Protein AF-A0A7Y9LPF6-F1 (afdb_monomer)

Foldseek 3Di:
DDDDDDDDDPPPPPDPDDPVSLVVLLVLLLVLVLVCCLVPNLVRDDLVSSCVSSVHDSVSVCVNAVDSLSSVLVNLLVLLVVLDPDQDPPDLPDDLLVSQLVNLVSNLVSCQDPSNLSSVVRLVVCCVVRVVSVVSCCVSPVCVQLVSQLVSVVSCCVVVQFPDDDSSVLSNQLVCQSCVQCPDPVNSPRPDDPCSSVVSSVVSCVVRVGDPDDDDDDDDDDDDDDDDDDDDDDDDDDDDDDDDDDDDDDDDDDDDDDDDDDDDDD

Nearest PDB structures (foldseek):
  3bhq-assembly1_B  TM=8.442E-01  e=1.212E-08  Mesorhizobium japonicum MAFF 303099
  6g87-assembly2_C  TM=8.445E-01  e=4.984E-07  Bradyrhizobium diazoefficiens
  2g3b-assembly1_A  TM=6.909E-01  e=5.262E-06  Rhodococcus jostii RHA1
  7pt0-assembly1_A  TM=6.072E-01  e=2.348E-05  Streptomyces coelicolor
  5k7z-assembly2_C  TM=6.093E-01  e=7.292E-05  Myxococcus xanthus DK 1622

Radius of gyration: 29.25 Å; Cα contacts (8 Å, |Δi|>4): 155; chains: 1; bounding box: 106×63×80 Å

Structure (mmCIF, N/CA/C/O backbone):
data_AF-A0A7Y9LPF6-F1
#
_entry.id   AF-A0A7Y9LPF6-F1
#
loop_
_atom_site.group_PDB
_atom_site.id
_atom_site.type_symbol
_atom_site.label_atom_id
_atom_site.label_alt_id
_atom_site.label_comp_id
_atom_site.label_asym_id
_atom_site.label_entity_id
_atom_site.label_seq_id
_atom_site.pdbx_PDB_ins_code
_atom_site.Cartn_x
_atom_site.Cartn_y
_atom_site.Cartn_z
_atom_site.occupancy
_atom_site.B_iso_or_equiv
_atom_site.auth_seq_id
_atom_site.auth_comp_id
_atom_site.auth_asym_id
_atom_site.auth_atom_id
_atom_site.pdbx_PDB_model_num
ATOM 1 N N . MET A 1 1 ? -55.045 36.379 41.801 1.00 44.69 1 MET A N 1
ATOM 2 C CA . MET A 1 1 ? -54.426 35.066 41.533 1.00 44.69 1 MET A CA 1
ATOM 3 C C . MET A 1 1 ? -54.424 34.880 40.032 1.00 44.69 1 MET A C 1
ATOM 5 O O . MET A 1 1 ? -55.444 34.496 39.480 1.00 44.69 1 MET A O 1
ATOM 9 N N . THR A 1 2 ? -53.326 35.241 39.379 1.00 46.53 2 THR A N 1
ATOM 10 C CA . THR A 1 2 ? -53.140 34.991 37.948 1.00 46.53 2 THR A CA 1
ATOM 11 C C . THR A 1 2 ? -51.805 34.283 37.842 1.00 46.53 2 THR A C 1
ATOM 13 O O . THR A 1 2 ? -50.755 34.905 37.972 1.00 46.53 2 THR A O 1
ATOM 16 N N . ASP A 1 3 ? -51.884 32.960 37.783 1.00 53.06 3 ASP A N 1
ATOM 17 C CA . ASP A 1 3 ? -50.744 32.062 37.671 1.00 53.06 3 ASP A CA 1
ATOM 18 C C . ASP A 1 3 ? -50.183 32.201 36.251 1.00 53.06 3 ASP A C 1
ATOM 20 O O . ASP A 1 3 ? -50.892 31.973 35.266 1.00 53.06 3 ASP A O 1
ATOM 24 N N . ALA A 1 4 ? -48.955 32.703 36.139 1.00 62.66 4 ALA A N 1
ATOM 25 C CA . ALA A 1 4 ? -48.288 32.864 34.855 1.00 62.66 4 ALA A CA 1
ATOM 26 C C . ALA A 1 4 ? -47.846 31.478 34.353 1.00 62.66 4 ALA A C 1
ATOM 28 O O . 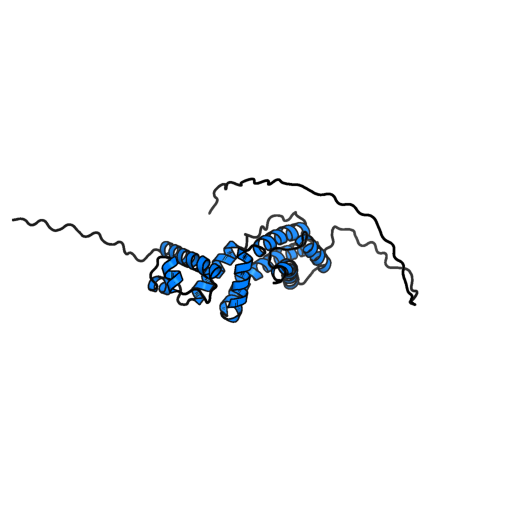ALA A 1 4 ? -47.289 30.705 35.134 1.00 62.66 4 ALA A O 1
ATOM 29 N N . PRO A 1 5 ? -48.066 31.134 33.070 1.00 68.75 5 PRO A N 1
ATOM 30 C CA . PRO A 1 5 ? -47.714 29.813 32.569 1.00 68.75 5 PRO A CA 1
ATOM 31 C C . PRO A 1 5 ? -46.192 29.591 32.648 1.00 68.75 5 PRO A C 1
ATOM 33 O O . PRO A 1 5 ? -45.421 30.520 32.382 1.00 68.75 5 PRO A O 1
ATOM 36 N N . PRO A 1 6 ? -45.740 28.374 33.004 1.00 69.19 6 PRO A N 1
ATOM 37 C CA . PRO A 1 6 ? -44.322 28.087 33.164 1.00 69.19 6 PRO A CA 1
ATOM 38 C C . PRO A 1 6 ? -43.574 28.224 31.827 1.00 69.19 6 PRO A C 1
ATOM 40 O O . PRO A 1 6 ? -44.143 27.941 30.767 1.00 69.19 6 PRO A O 1
ATOM 43 N N . PRO A 1 7 ? -42.292 28.634 31.858 1.00 67.75 7 PRO A N 1
ATOM 44 C CA . PRO A 1 7 ? -41.513 28.861 30.649 1.00 67.75 7 PRO A CA 1
ATOM 45 C C . PRO A 1 7 ? -41.356 27.565 29.834 1.00 67.75 7 PRO A C 1
ATOM 47 O O . PRO A 1 7 ? -41.240 26.475 30.410 1.00 67.75 7 PRO A O 1
ATOM 50 N N . PRO A 1 8 ? -41.334 27.657 28.491 1.00 65.25 8 PRO A N 1
ATOM 51 C CA . PRO A 1 8 ? -41.166 26.493 27.634 1.00 65.25 8 PRO A CA 1
ATOM 52 C C . PRO A 1 8 ? -39.808 25.834 27.897 1.00 65.25 8 PRO A C 1
ATOM 54 O O . PRO A 1 8 ? -38.771 26.497 27.944 1.00 65.25 8 PRO A O 1
ATOM 57 N N . ARG A 1 9 ? -39.814 24.506 28.071 1.00 58.72 9 ARG A N 1
ATOM 58 C CA . ARG A 1 9 ? -38.579 23.724 28.227 1.00 58.72 9 ARG A CA 1
ATOM 59 C C . ARG A 1 9 ? -37.759 23.823 26.937 1.00 58.72 9 ARG A C 1
ATOM 61 O O . ARG A 1 9 ? -38.357 23.743 25.861 1.00 58.72 9 ARG A O 1
ATOM 68 N N . PRO A 1 10 ? -36.423 23.947 27.013 1.00 48.00 10 PRO A N 1
ATOM 69 C CA . PRO A 1 10 ? -35.589 23.956 25.822 1.00 48.00 10 PRO A CA 1
ATOM 70 C C . PRO A 1 10 ? -35.811 22.655 25.048 1.00 48.00 10 PRO A C 1
ATOM 72 O O . PRO A 1 10 ? -35.605 21.558 25.569 1.00 48.00 10 PRO A O 1
ATOM 75 N N . ALA A 1 11 ? -36.279 22.785 23.808 1.00 51.19 11 ALA A N 1
ATOM 76 C CA . ALA A 1 11 ? -36.388 21.668 22.891 1.00 51.19 11 ALA A CA 1
ATOM 77 C C . ALA A 1 11 ? -34.974 21.137 22.650 1.00 51.19 11 ALA A C 1
ATOM 79 O O . ALA A 1 11 ? -34.138 21.820 22.058 1.00 51.19 11 ALA A O 1
ATOM 80 N N . HIS A 1 12 ? -34.687 19.927 23.128 1.00 49.78 12 HIS A N 1
ATOM 81 C CA . HIS A 1 12 ? -33.493 19.223 22.697 1.00 49.78 12 HIS A CA 1
ATOM 82 C C . HIS A 1 12 ? -33.577 19.087 21.180 1.00 49.78 12 HIS A C 1
ATOM 84 O O . HIS A 1 12 ? -34.441 18.380 20.661 1.00 49.78 12 HIS A O 1
ATOM 90 N N . ALA A 1 13 ? -32.686 19.783 20.478 1.00 48.94 13 ALA A N 1
ATOM 91 C CA . ALA A 1 13 ? -32.447 19.627 19.054 1.00 48.94 13 ALA A CA 1
ATOM 92 C C . ALA A 1 13 ? -31.828 18.243 18.792 1.00 48.94 13 ALA A C 1
ATOM 94 O O . ALA A 1 13 ? -30.681 18.116 18.383 1.00 48.94 13 ALA A O 1
ATOM 95 N N . ALA A 1 14 ? -32.579 17.179 19.061 1.00 56.00 14 ALA A N 1
ATOM 96 C CA . ALA A 1 14 ? -32.258 15.827 18.640 1.00 56.00 14 ALA A CA 1
ATOM 97 C C . ALA A 1 14 ? -32.909 15.590 17.272 1.00 56.00 14 ALA A C 1
ATOM 99 O O . ALA A 1 14 ? -33.739 14.701 17.090 1.00 56.00 14 ALA A O 1
ATOM 100 N N . GLY A 1 15 ? -32.563 16.446 16.306 1.00 62.50 15 GLY A N 1
ATOM 101 C CA . GLY A 1 15 ? -32.779 16.126 14.903 1.00 62.50 15 GLY A CA 1
ATOM 102 C C . GLY A 1 15 ? -31.930 14.910 14.540 1.00 62.50 15 GLY A C 1
ATOM 103 O O . GLY A 1 15 ? -30.852 14.708 15.104 1.00 62.50 15 GLY A O 1
ATOM 104 N N . ARG A 1 16 ? -32.415 14.082 13.609 1.00 61.47 16 ARG A N 1
ATOM 105 C CA . ARG A 1 16 ? -31.612 13.004 13.018 1.00 61.47 16 ARG A CA 1
ATOM 106 C C . ARG A 1 16 ? -30.265 13.608 12.590 1.00 61.47 16 ARG A C 1
ATOM 108 O O . ARG A 1 16 ? -30.300 14.588 11.845 1.00 61.47 16 ARG A O 1
ATOM 115 N N . PRO A 1 17 ? -29.118 13.081 13.059 1.00 66.69 17 PRO A N 1
ATOM 116 C CA . PRO A 1 17 ? -27.822 13.669 12.750 1.00 66.69 17 PRO A CA 1
ATOM 117 C C . PRO A 1 17 ? -27.668 13.804 11.239 1.00 66.69 17 PRO A C 1
ATOM 119 O O . PRO A 1 17 ? -28.069 12.905 10.486 1.00 66.69 17 PRO A O 1
ATOM 122 N N . THR A 1 18 ? -27.120 14.936 10.805 1.00 78.19 18 THR A N 1
ATOM 123 C CA . THR A 1 18 ? -26.874 15.175 9.384 1.00 78.19 18 THR A CA 1
ATOM 124 C C . THR A 1 18 ? -25.889 14.133 8.856 1.00 78.19 18 THR A C 1
ATOM 126 O O . THR A 1 18 ? -25.140 13.506 9.614 1.00 78.19 18 THR A O 1
ATOM 129 N N . ARG A 1 19 ? -25.893 13.910 7.540 1.00 74.19 19 ARG A N 1
ATOM 130 C CA . ARG A 1 19 ? -24.981 12.950 6.902 1.00 74.19 19 ARG A CA 1
ATOM 131 C C . ARG A 1 19 ? -23.511 13.266 7.223 1.00 74.19 19 ARG A C 1
ATOM 133 O O . ARG A 1 19 ? -22.736 12.342 7.446 1.00 74.19 19 ARG A O 1
ATOM 140 N N . ASP A 1 20 ? -23.183 14.546 7.369 1.00 76.94 20 ASP A N 1
ATOM 141 C CA . ASP A 1 20 ? -21.834 15.021 7.692 1.00 76.94 20 ASP A CA 1
ATOM 142 C C . ASP A 1 20 ? -21.459 14.738 9.152 1.00 76.94 20 ASP A C 1
ATOM 144 O O . ASP A 1 20 ? -20.386 14.211 9.427 1.00 76.94 20 ASP A O 1
ATOM 148 N N . GLN A 1 21 ? -22.378 14.974 10.096 1.00 80.62 21 GLN A N 1
ATOM 149 C CA . GLN A 1 21 ? -22.186 14.607 11.508 1.00 80.62 21 GLN A CA 1
ATOM 150 C C . GLN A 1 21 ? -22.043 13.091 11.685 1.00 80.62 21 GLN A C 1
ATOM 152 O O . GLN A 1 21 ? -21.288 12.611 12.529 1.00 80.62 21 GLN A O 1
ATOM 157 N N . ALA A 1 22 ? -22.778 12.324 10.879 1.00 78.50 22 ALA A N 1
ATOM 158 C CA . ALA A 1 22 ? -22.678 10.877 10.839 1.00 78.50 22 ALA A CA 1
ATOM 159 C C . ALA A 1 22 ? -21.323 10.388 10.302 1.00 78.50 22 ALA A C 1
ATOM 161 O O . ALA A 1 22 ? -20.798 9.417 10.846 1.00 78.50 22 ALA A O 1
ATOM 162 N N . SER A 1 23 ? -20.778 11.052 9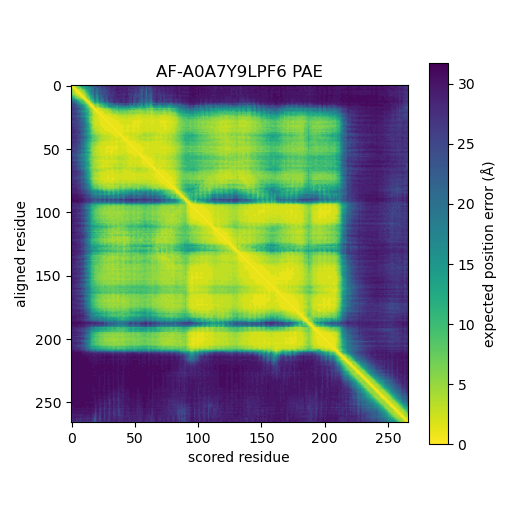.278 1.00 82.56 23 SER A N 1
ATOM 163 C CA . SER A 1 23 ? -19.456 10.749 8.716 1.00 82.56 23 SER A CA 1
ATOM 164 C C . SER A 1 23 ? -18.341 11.097 9.698 1.00 82.56 23 SER A C 1
ATOM 166 O O . SER A 1 23 ? -17.552 10.227 10.043 1.00 82.56 23 SER A O 1
ATOM 168 N N . ALA A 1 24 ? -18.350 12.313 10.253 1.00 88.06 24 ALA A N 1
ATOM 169 C CA . ALA A 1 24 ? -17.339 12.757 11.214 1.00 88.06 24 ALA A CA 1
ATOM 170 C C . ALA A 1 24 ? -17.272 11.853 12.459 1.00 88.06 24 ALA A C 1
ATOM 172 O O . ALA A 1 24 ? -16.198 11.572 12.986 1.00 88.06 24 ALA A O 1
ATOM 173 N N . LEU A 1 25 ? -18.423 11.348 12.918 1.00 90.19 25 LEU A N 1
ATOM 174 C CA . LEU A 1 25 ? -18.469 10.371 14.004 1.00 90.19 25 LEU A CA 1
ATOM 175 C C . LEU A 1 25 ? -17.855 9.022 13.604 1.00 90.19 25 LEU A C 1
ATOM 177 O O . LEU A 1 25 ? -17.180 8.398 14.420 1.00 90.19 25 LEU A O 1
ATOM 181 N N . ALA A 1 26 ? -18.106 8.553 12.379 1.00 90.00 26 ALA A N 1
ATOM 182 C CA . ALA A 1 26 ? -17.498 7.324 11.881 1.00 90.00 26 ALA A CA 1
ATOM 183 C C . ALA A 1 26 ? -15.971 7.469 11.802 1.00 90.00 26 ALA A C 1
ATOM 185 O O . ALA A 1 26 ? -15.265 6.599 12.307 1.00 90.00 26 ALA A O 1
ATOM 186 N N . ASP A 1 27 ? -15.476 8.596 11.287 1.00 90.88 27 ASP A N 1
ATOM 187 C CA . ASP A 1 27 ? -14.043 8.895 11.215 1.00 90.88 27 ASP A CA 1
ATOM 188 C C . ASP A 1 27 ? -13.405 8.941 12.608 1.00 90.88 27 ASP A C 1
ATOM 190 O O . ASP A 1 27 ? -12.337 8.365 12.817 1.00 90.88 27 ASP A O 1
ATOM 194 N N . HIS A 1 28 ? -14.097 9.526 13.591 1.00 93.62 28 HIS A N 1
ATOM 195 C CA . HIS A 1 28 ? -13.642 9.552 14.981 1.00 93.62 28 HIS A CA 1
ATOM 196 C C . HIS A 1 28 ? -13.542 8.151 15.611 1.00 93.62 28 HIS A C 1
ATOM 198 O O . HIS A 1 28 ? -12.577 7.841 16.315 1.00 93.62 28 HIS A O 1
ATOM 204 N N . ILE A 1 29 ? -14.523 7.279 15.348 1.00 94.88 29 ILE A N 1
ATOM 205 C CA . ILE A 1 29 ? -14.488 5.881 15.805 1.00 94.88 29 ILE A CA 1
ATOM 206 C C . ILE A 1 29 ? -13.335 5.132 15.128 1.00 94.88 29 ILE A C 1
ATOM 208 O O . ILE A 1 29 ? -12.620 4.381 15.794 1.00 94.88 29 ILE A O 1
ATOM 212 N N . VAL A 1 30 ? -13.132 5.354 13.827 1.00 93.94 30 VAL A N 1
ATOM 213 C CA . VAL A 1 30 ? -12.017 4.772 13.073 1.00 93.94 30 VAL A CA 1
ATOM 214 C C . VAL A 1 30 ? -10.680 5.244 13.647 1.00 93.94 30 VAL A C 1
ATOM 216 O O . VAL A 1 30 ? -9.804 4.415 13.852 1.00 93.94 30 VAL A O 1
ATOM 219 N N . ASP A 1 31 ? -10.530 6.518 14.010 1.00 91.88 31 ASP A N 1
ATOM 220 C CA . ASP A 1 31 ? -9.318 7.048 14.650 1.00 91.88 31 ASP A CA 1
ATOM 221 C C . ASP A 1 31 ? -8.971 6.348 15.966 1.00 91.88 31 ASP A C 1
ATOM 223 O O . ASP A 1 31 ? -7.825 5.949 16.201 1.00 91.88 31 ASP A O 1
ATOM 227 N N . ALA A 1 32 ? -9.966 6.189 16.836 1.00 94.31 32 ALA A N 1
ATOM 228 C CA . ALA A 1 32 ? -9.812 5.470 18.095 1.00 94.31 32 ALA A CA 1
ATOM 229 C C . ALA A 1 32 ? -9.428 4.000 17.864 1.00 94.31 32 ALA A C 1
ATOM 231 O O . ALA A 1 32 ? -8.511 3.479 18.508 1.00 94.31 32 ALA A O 1
ATOM 232 N N . ALA A 1 33 ? -10.103 3.342 16.920 1.00 93.06 33 ALA A N 1
ATOM 233 C CA . ALA A 1 33 ? -9.829 1.960 16.560 1.00 93.06 33 ALA A CA 1
ATOM 234 C C . ALA A 1 33 ? -8.415 1.794 15.991 1.00 93.06 33 ALA A C 1
ATOM 236 O O . ALA A 1 33 ? -7.691 0.913 16.448 1.00 93.06 33 ALA A O 1
ATOM 237 N N . THR A 1 34 ? -7.989 2.675 15.083 1.00 89.56 34 THR A N 1
ATOM 238 C CA . THR A 1 34 ? -6.633 2.718 14.522 1.00 89.56 34 THR A CA 1
ATOM 239 C C . THR A 1 34 ? -5.589 2.748 15.633 1.00 89.56 34 THR A C 1
ATOM 241 O O . THR A 1 34 ? -4.729 1.873 15.683 1.00 89.56 34 THR A O 1
ATOM 244 N N . ARG A 1 35 ? -5.691 3.684 16.588 1.00 88.56 35 ARG A N 1
ATOM 245 C CA . ARG A 1 35 ? -4.713 3.795 17.686 1.00 88.56 35 ARG A CA 1
ATOM 246 C C . ARG A 1 35 ? -4.621 2.522 18.526 1.00 88.56 35 ARG A C 1
ATOM 248 O O . ARG A 1 35 ? -3.518 2.068 18.833 1.00 88.56 35 ARG A O 1
ATOM 255 N N . LEU A 1 36 ? -5.762 1.951 18.912 1.00 91.56 36 LEU A N 1
ATOM 256 C CA . LEU A 1 36 ? -5.785 0.757 19.760 1.00 91.56 36 LEU A CA 1
ATOM 257 C C . LEU A 1 36 ? -5.311 -0.493 19.018 1.00 91.56 36 LEU A C 1
ATOM 259 O O . LEU A 1 36 ? -4.513 -1.249 19.570 1.00 91.56 36 LEU A O 1
ATOM 263 N N . ILE A 1 37 ? -5.757 -0.689 17.776 1.00 88.44 37 ILE A N 1
ATOM 264 C CA . ILE A 1 37 ? -5.394 -1.850 16.960 1.00 88.44 37 ILE A CA 1
ATOM 265 C C . ILE A 1 37 ? -3.898 -1.822 16.632 1.00 88.44 37 ILE A C 1
ATOM 267 O O . ILE A 1 37 ? -3.243 -2.851 16.770 1.00 88.44 37 ILE A O 1
ATOM 271 N N . THR A 1 38 ? -3.322 -0.667 16.283 1.00 80.00 38 THR A N 1
ATOM 272 C CA . THR A 1 38 ? -1.874 -0.557 16.030 1.00 80.00 38 THR A CA 1
ATOM 273 C C . THR A 1 38 ? -1.049 -0.815 17.288 1.00 80.00 38 THR A C 1
ATOM 275 O O . THR A 1 38 ? 0.031 -1.396 17.205 1.00 80.00 38 THR A O 1
ATOM 278 N N . LYS A 1 39 ? -1.545 -0.402 18.462 1.00 84.31 39 LYS A N 1
ATOM 279 C CA . LYS A 1 39 ? -0.827 -0.552 19.735 1.00 84.31 39 LYS A CA 1
ATOM 280 C C . LYS A 1 39 ? -0.915 -1.966 20.313 1.00 84.31 39 LYS A C 1
ATOM 282 O O . LYS A 1 39 ? 0.080 -2.478 20.815 1.00 84.31 39 LYS A O 1
ATOM 287 N N . ASN A 1 40 ? -2.100 -2.571 20.277 1.00 84.88 40 ASN A N 1
ATOM 288 C CA . ASN A 1 40 ? -2.401 -3.808 21.003 1.00 84.88 40 ASN A CA 1
ATOM 289 C C . ASN A 1 40 ? -2.604 -5.016 20.071 1.00 84.88 40 ASN A C 1
ATOM 291 O O . ASN A 1 40 ? -2.632 -6.150 20.539 1.00 84.88 40 ASN A O 1
ATOM 295 N N . GLY A 1 41 ? -2.769 -4.791 18.765 1.00 80.19 41 GLY A N 1
ATOM 296 C CA . GLY A 1 41 ? -3.226 -5.789 17.799 1.00 80.19 41 GLY A CA 1
ATOM 297 C C . GLY A 1 41 ? -4.755 -5.873 17.708 1.00 80.19 41 GLY A C 1
ATOM 298 O O . GLY A 1 41 ? -5.485 -5.474 18.623 1.00 80.19 41 GLY A O 1
ATOM 299 N N . TYR A 1 42 ? -5.259 -6.417 16.595 1.00 85.19 42 TYR A N 1
ATOM 300 C CA . TYR A 1 42 ? -6.701 -6.563 16.358 1.00 85.19 42 TYR A CA 1
ATOM 301 C C . TYR A 1 42 ? -7.357 -7.496 17.379 1.00 85.19 42 TYR A C 1
ATOM 303 O O . TYR A 1 42 ? -8.348 -7.121 18.008 1.00 85.19 42 TYR A O 1
ATOM 311 N N . GLN A 1 43 ? -6.783 -8.680 17.603 1.00 84.38 43 GLN A N 1
ATOM 312 C CA . GLN A 1 43 ? -7.359 -9.692 18.496 1.00 84.38 43 GLN A CA 1
ATOM 313 C C . GLN A 1 43 ? -7.463 -9.212 19.953 1.00 84.38 43 GLN A C 1
ATOM 315 O O . GLN A 1 43 ? -8.499 -9.403 20.588 1.00 84.38 43 GLN A O 1
ATOM 320 N N . ALA A 1 44 ? -6.451 -8.502 20.463 1.00 86.69 44 ALA A N 1
ATOM 321 C CA . ALA A 1 44 ? -6.443 -7.990 21.837 1.00 86.69 44 ALA A CA 1
ATOM 322 C C . ALA A 1 44 ? -7.294 -6.719 22.040 1.00 86.69 44 ALA A C 1
ATOM 324 O O . ALA A 1 44 ? -7.489 -6.276 23.173 1.00 86.69 44 ALA A O 1
ATOM 325 N N . THR A 1 45 ? -7.810 -6.119 20.964 1.00 91.19 45 THR A N 1
ATOM 326 C CA . THR A 1 45 ? -8.638 -4.911 21.037 1.00 91.19 45 THR A CA 1
ATOM 327 C C . THR A 1 45 ? -10.121 -5.279 21.030 1.00 91.19 45 THR A C 1
ATOM 329 O O . THR A 1 45 ? -10.631 -5.837 20.059 1.00 91.19 45 THR A O 1
ATOM 332 N N . SER A 1 46 ? -10.844 -4.955 22.105 1.00 92.81 46 SER A N 1
ATOM 333 C CA . SER A 1 46 ? -12.291 -5.187 22.196 1.00 92.81 46 SER A CA 1
ATOM 334 C C . SER A 1 46 ? -13.103 -3.987 21.698 1.00 92.81 46 SER A C 1
ATOM 336 O O . SER A 1 46 ? -12.667 -2.839 21.793 1.00 92.81 46 SER A O 1
ATOM 338 N N . ILE A 1 47 ? -14.330 -4.240 21.229 1.00 93.56 47 ILE A N 1
ATOM 339 C CA . ILE A 1 47 ? -15.295 -3.182 20.877 1.00 93.56 47 ILE A CA 1
ATOM 340 C C . ILE A 1 47 ? -15.557 -2.245 22.063 1.00 93.56 47 ILE A C 1
ATOM 342 O O . ILE A 1 47 ? -15.711 -1.043 21.874 1.00 93.56 47 ILE A O 1
ATOM 346 N N . ASP A 1 48 ? -15.556 -2.771 23.290 1.00 93.50 48 ASP A N 1
ATOM 347 C CA . ASP A 1 48 ? -15.755 -1.966 24.499 1.00 93.50 48 ASP A CA 1
ATOM 348 C C . ASP A 1 48 ? -14.578 -1.023 24.765 1.00 93.50 48 ASP A C 1
ATOM 350 O O . ASP A 1 48 ? -14.781 0.132 25.143 1.00 93.50 48 ASP A O 1
ATOM 354 N N . ALA A 1 49 ? -13.347 -1.481 24.517 1.00 94.88 49 ALA A N 1
ATOM 355 C CA . ALA A 1 49 ? -12.167 -0.631 24.607 1.00 94.88 49 ALA A CA 1
ATOM 356 C C . ALA A 1 49 ? -12.209 0.496 23.564 1.00 94.88 49 ALA A C 1
ATOM 358 O O . ALA A 1 49 ? -11.925 1.640 23.913 1.00 94.88 49 ALA A O 1
ATOM 359 N N . ILE A 1 50 ? -12.623 0.189 22.329 1.00 95.19 50 ILE A N 1
ATOM 360 C CA . ILE A 1 50 ? -12.765 1.179 21.251 1.00 95.19 50 ILE A CA 1
ATOM 361 C C . ILE A 1 50 ? -13.868 2.187 21.572 1.00 95.19 50 ILE A C 1
ATOM 363 O O . ILE A 1 50 ? -13.648 3.387 21.446 1.00 95.19 50 ILE A O 1
ATOM 367 N N . ALA A 1 51 ? -15.038 1.728 22.021 1.00 94.62 51 ALA A N 1
ATOM 368 C CA . ALA A 1 51 ? -16.145 2.607 22.385 1.00 94.62 51 ALA A CA 1
ATOM 369 C C . ALA A 1 51 ? -15.739 3.587 23.498 1.00 94.62 51 ALA A C 1
ATOM 371 O O . ALA A 1 51 ? -16.030 4.780 23.412 1.00 94.62 51 ALA A O 1
ATOM 372 N N . ARG A 1 52 ? -15.000 3.096 24.502 1.00 95.75 52 ARG A N 1
ATOM 373 C CA . ARG A 1 52 ? -14.450 3.922 25.582 1.00 95.75 52 ARG A CA 1
ATOM 374 C C . ARG A 1 52 ? -13.420 4.935 25.078 1.00 95.75 52 ARG A C 1
ATOM 376 O O . ARG A 1 52 ? -13.489 6.088 25.480 1.00 95.75 52 ARG A O 1
ATOM 383 N N . GLU A 1 53 ? -12.496 4.521 24.213 1.00 95.06 53 GLU A N 1
ATOM 384 C CA . GLU A 1 53 ? -11.478 5.401 23.615 1.00 95.06 53 GLU A CA 1
ATOM 385 C C . GLU A 1 53 ? -12.101 6.488 22.724 1.00 95.06 53 GLU A C 1
ATOM 387 O O . GLU A 1 53 ? -11.676 7.637 22.765 1.00 95.06 53 GLU A O 1
ATOM 392 N N . ALA A 1 54 ? -13.134 6.146 21.952 1.00 94.50 54 ALA A N 1
ATOM 393 C CA . ALA A 1 54 ? -13.869 7.081 21.100 1.00 94.50 54 ALA A CA 1
ATOM 394 C C . ALA A 1 54 ? -14.897 7.935 21.868 1.00 94.50 54 ALA A C 1
ATOM 396 O O . ALA A 1 54 ? -15.573 8.766 21.270 1.00 94.50 54 ALA A O 1
ATOM 397 N N . GLY A 1 55 ? -15.098 7.701 23.170 1.00 94.50 55 GLY A N 1
ATOM 398 C CA . GLY A 1 55 ? -16.107 8.414 23.960 1.00 94.50 55 GLY A CA 1
ATOM 399 C C . GLY A 1 55 ? -17.553 8.187 23.492 1.00 94.50 55 GLY A C 1
ATOM 400 O O . GLY A 1 55 ? -18.405 9.053 23.687 1.00 94.50 55 GLY A O 1
ATOM 401 N N . VAL A 1 56 ? -17.852 7.039 22.873 1.00 94.31 56 VAL A N 1
ATOM 402 C CA . VAL A 1 56 ? -19.186 6.708 22.342 1.00 94.31 56 VAL A CA 1
ATOM 403 C C . VAL A 1 56 ? -19.819 5.532 23.078 1.00 94.31 56 VAL A C 1
ATOM 405 O O . VAL A 1 56 ? -19.148 4.644 23.599 1.00 94.31 56 VAL A O 1
ATOM 408 N N . ALA A 1 57 ? -21.152 5.469 23.081 1.00 93.12 57 ALA A N 1
ATOM 409 C CA . ALA A 1 57 ? -21.855 4.285 23.565 1.00 93.12 57 ALA A CA 1
ATOM 410 C C . ALA A 1 57 ? -21.646 3.092 22.613 1.00 93.12 57 ALA A C 1
ATOM 412 O O . ALA A 1 57 ? -21.673 3.247 21.392 1.00 93.12 57 ALA A O 1
ATOM 413 N N . LYS A 1 58 ? -21.565 1.870 23.159 1.00 91.19 58 LYS A N 1
ATOM 414 C CA . LYS A 1 58 ? -21.448 0.619 22.379 1.00 91.19 58 LYS A CA 1
ATOM 415 C C . LYS A 1 58 ? -22.532 0.485 21.299 1.00 91.19 58 LYS A C 1
ATOM 417 O O . LYS A 1 58 ? -22.256 0.064 20.182 1.00 91.19 58 LYS A O 1
ATOM 422 N N . ARG A 1 59 ? -23.765 0.909 21.608 1.00 91.06 59 ARG A N 1
ATOM 423 C CA . ARG A 1 59 ? -24.889 0.929 20.655 1.00 91.06 59 ARG A CA 1
ATOM 424 C C . ARG A 1 59 ? -24.649 1.875 19.473 1.00 91.06 59 ARG A C 1
ATOM 426 O O . ARG A 1 59 ? -25.082 1.572 18.368 1.00 91.06 59 ARG A O 1
ATOM 433 N N . THR A 1 60 ? -23.972 2.998 19.702 1.00 89.75 60 THR A N 1
ATOM 434 C CA . THR A 1 60 ? -23.595 3.958 18.655 1.00 89.75 60 THR A CA 1
ATOM 435 C C . THR A 1 60 ? -22.512 3.390 17.748 1.00 89.75 60 THR A C 1
ATOM 437 O O . THR A 1 60 ? -22.540 3.633 16.551 1.00 89.75 60 THR A O 1
ATOM 440 N N . LEU A 1 61 ? -21.586 2.598 18.292 1.00 92.06 61 LEU A N 1
ATOM 441 C CA . LEU A 1 61 ? -20.596 1.900 17.477 1.00 92.06 61 LEU A CA 1
ATOM 442 C C . LEU A 1 61 ? -21.276 0.852 16.582 1.00 92.06 61 LEU A C 1
ATOM 444 O O . LEU A 1 61 ? -21.087 0.888 15.369 1.00 92.06 61 LEU A O 1
ATOM 448 N N . TYR A 1 62 ? -22.148 0.006 17.143 1.00 90.69 62 TYR A N 1
ATOM 449 C CA . TYR A 1 62 ? -22.868 -1.016 16.367 1.00 90.69 62 TYR A CA 1
ATOM 450 C C . TYR A 1 62 ? -23.845 -0.462 15.324 1.00 90.69 62 TYR A C 1
ATOM 452 O O . TYR A 1 62 ? -24.155 -1.141 14.351 1.00 90.69 62 TYR A O 1
ATOM 460 N N . SER A 1 63 ? -24.343 0.767 15.493 1.00 89.56 63 SER A N 1
ATOM 461 C CA . SER A 1 63 ? -25.167 1.405 14.460 1.00 89.56 63 SER A CA 1
ATOM 462 C C . SER A 1 63 ? -24.354 1.894 13.256 1.00 89.56 63 SER A C 1
ATOM 464 O O . SER A 1 63 ? -24.941 2.231 12.228 1.00 89.56 63 SER A O 1
ATOM 466 N N . ARG A 1 64 ? -23.021 1.953 13.380 1.00 89.19 64 ARG A N 1
ATOM 467 C CA . ARG A 1 64 ? -22.086 2.352 12.317 1.00 89.19 64 ARG A CA 1
ATOM 468 C C . ARG A 1 64 ? -21.349 1.168 11.712 1.00 89.19 64 ARG A C 1
ATOM 470 O O . ARG A 1 64 ? -21.198 1.121 10.498 1.00 89.19 64 ARG A O 1
ATOM 477 N N . PHE A 1 65 ? -20.930 0.231 12.552 1.00 90.75 65 PHE A N 1
ATOM 478 C CA . PHE A 1 65 ? -20.173 -0.954 12.171 1.00 90.75 65 PHE A CA 1
ATOM 479 C C . PHE A 1 65 ? -20.900 -2.169 12.736 1.00 90.75 65 PHE A C 1
ATOM 481 O O . PHE A 1 65 ? -20.969 -2.332 13.955 1.00 90.75 65 PHE A O 1
ATOM 488 N N . ALA A 1 66 ? -21.501 -2.980 11.864 1.00 86.88 66 ALA A N 1
ATOM 489 C CA . ALA A 1 66 ? -22.326 -4.105 12.295 1.00 86.88 66 ALA A CA 1
ATOM 490 C C . ALA A 1 66 ? -21.469 -5.190 12.961 1.00 86.88 66 ALA A C 1
ATOM 492 O O . ALA A 1 66 ? -21.895 -5.804 13.941 1.00 86.88 66 ALA A O 1
ATOM 493 N N . ALA A 1 67 ? -20.245 -5.362 12.464 1.00 87.00 67 ALA A N 1
ATOM 494 C CA . ALA A 1 67 ? -19.253 -6.285 12.981 1.00 87.00 67 ALA A CA 1
ATOM 495 C C . ALA A 1 67 ? -17.920 -5.581 13.301 1.00 87.00 67 ALA A C 1
ATOM 497 O O . ALA A 1 67 ? -17.633 -4.470 12.844 1.00 87.00 67 ALA A O 1
ATOM 498 N N . LYS A 1 68 ? -17.075 -6.245 14.098 1.00 85.25 68 LYS A N 1
ATOM 499 C CA . LYS A 1 68 ? -15.720 -5.760 14.416 1.00 85.25 68 LYS A CA 1
ATOM 500 C C . LYS A 1 68 ? -14.840 -5.749 13.158 1.00 85.25 68 LYS A C 1
ATOM 502 O O . LYS A 1 68 ? -13.987 -4.877 13.001 1.00 85.25 68 LYS A O 1
ATOM 507 N N . GLU A 1 69 ? -15.115 -6.674 12.248 1.00 86.06 69 GLU A N 1
ATOM 508 C CA . GLU A 1 69 ? -14.499 -6.830 10.937 1.00 86.06 69 GLU A CA 1
ATOM 509 C C . GLU A 1 69 ? -14.795 -5.624 10.036 1.00 86.06 69 GLU A C 1
ATOM 511 O O . GLU A 1 69 ? -13.888 -5.132 9.370 1.00 86.06 69 GLU A O 1
ATOM 516 N N . ASP A 1 70 ? -16.017 -5.076 10.076 1.00 87.19 70 ASP A N 1
ATOM 517 C CA . ASP A 1 70 ? -16.377 -3.871 9.312 1.00 87.19 70 ASP A CA 1
ATOM 518 C C . ASP A 1 70 ? -15.547 -2.663 9.757 1.00 87.19 70 ASP A C 1
ATOM 520 O O . ASP A 1 70 ? -15.097 -1.851 8.943 1.00 87.19 70 ASP A O 1
ATOM 524 N N . LEU A 1 71 ? -15.321 -2.553 11.068 1.00 88.75 71 LEU A N 1
ATOM 525 C CA . LEU A 1 71 ? -14.478 -1.512 11.639 1.00 88.75 71 LEU A CA 1
ATOM 526 C C . LEU A 1 71 ? -13.006 -1.724 11.269 1.00 88.75 71 LEU A C 1
ATOM 528 O O . LEU A 1 71 ? -12.324 -0.756 10.942 1.00 88.75 71 LEU A O 1
ATOM 532 N N . LEU A 1 72 ? -12.521 -2.970 11.258 1.00 86.12 72 LEU A N 1
ATOM 533 C CA . LEU A 1 72 ? -11.174 -3.290 10.781 1.00 86.12 72 LEU A CA 1
ATOM 534 C C . LEU A 1 72 ? -10.999 -2.912 9.304 1.00 86.12 72 LEU A C 1
ATOM 536 O O . LEU A 1 72 ? -9.998 -2.297 8.947 1.00 86.12 72 LEU A O 1
ATOM 540 N N . VAL A 1 73 ? -11.982 -3.217 8.456 1.00 86.31 73 VAL A N 1
ATOM 541 C CA . VAL A 1 73 ? -12.003 -2.816 7.041 1.00 86.31 73 VAL A CA 1
ATOM 542 C C . VAL A 1 73 ? -11.948 -1.293 6.897 1.00 86.31 73 VAL A C 1
ATOM 544 O O . VAL A 1 73 ? -11.201 -0.789 6.058 1.00 86.31 73 VAL A O 1
ATOM 547 N N . ALA A 1 74 ? -12.700 -0.548 7.711 1.00 88.12 74 ALA A N 1
ATOM 548 C CA . ALA A 1 74 ? -12.699 0.915 7.684 1.00 88.12 74 ALA A CA 1
ATOM 549 C C . ALA A 1 74 ? -11.365 1.517 8.156 1.00 88.12 74 ALA A C 1
ATOM 551 O O . ALA A 1 74 ? -10.841 2.421 7.504 1.00 88.12 74 ALA A O 1
ATOM 552 N N . VAL A 1 75 ? -10.792 0.973 9.234 1.00 87.12 75 VAL A N 1
ATOM 553 C CA . VAL A 1 75 ? -9.438 1.300 9.702 1.00 87.12 75 VAL A CA 1
ATOM 554 C C . VAL A 1 75 ? -8.447 1.093 8.564 1.00 87.12 75 VAL A C 1
ATOM 556 O O . VAL A 1 75 ? -7.770 2.034 8.166 1.00 87.12 75 VAL A O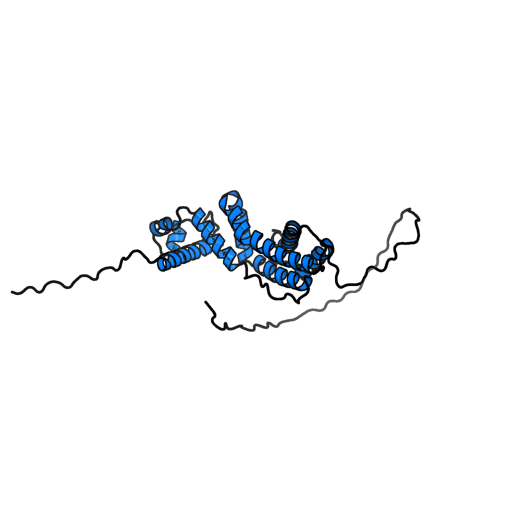 1
ATOM 559 N N . LEU A 1 76 ? -8.433 -0.093 7.958 1.00 80.31 76 LEU A N 1
ATOM 560 C CA . LEU A 1 76 ? -7.482 -0.439 6.903 1.00 80.31 76 LEU A CA 1
ATOM 561 C C . LEU A 1 76 ? -7.630 0.436 5.653 1.00 80.31 76 LEU A C 1
ATOM 563 O O . LEU A 1 76 ? -6.614 0.849 5.105 1.00 80.31 76 LEU A O 1
ATOM 567 N N . ARG A 1 77 ? -8.852 0.811 5.249 1.00 81.56 77 ARG A N 1
ATOM 568 C CA . ARG A 1 77 ? -9.062 1.789 4.160 1.00 81.56 77 ARG A CA 1
ATOM 569 C C . ARG A 1 77 ? -8.412 3.132 4.445 1.00 81.56 77 ARG A C 1
ATOM 571 O O . ARG A 1 77 ? -7.703 3.652 3.592 1.00 81.56 77 ARG A O 1
ATOM 578 N N . ARG A 1 78 ? -8.659 3.689 5.633 1.00 80.38 78 ARG A N 1
ATOM 579 C CA . ARG A 1 78 ? -8.107 4.993 6.015 1.00 80.38 78 ARG A CA 1
ATOM 580 C C . ARG A 1 78 ? -6.589 5.003 5.893 1.00 80.38 78 ARG A C 1
ATOM 582 O O . ARG A 1 78 ? -6.004 5.937 5.376 1.00 80.38 78 ARG A O 1
ATOM 589 N N . LEU A 1 79 ? -5.968 3.914 6.304 1.00 73.81 79 LEU A N 1
ATOM 590 C CA . LEU A 1 79 ? -4.520 3.825 6.387 1.00 73.81 79 LEU A CA 1
ATOM 591 C C . LEU A 1 79 ? -3.862 3.592 5.047 1.00 73.81 79 LEU A C 1
ATOM 593 O O . LEU A 1 79 ? -2.764 4.080 4.815 1.00 73.81 79 LEU A O 1
ATOM 597 N N . VAL A 1 80 ? -4.534 2.862 4.162 1.00 73.69 80 VAL A N 1
ATOM 598 C CA . VAL A 1 80 ? -4.113 2.785 2.770 1.00 73.69 80 VAL A CA 1
ATOM 599 C C . VAL A 1 80 ? -4.120 4.183 2.144 1.00 73.69 80 VAL A C 1
ATOM 601 O O . VAL A 1 80 ? -3.125 4.565 1.534 1.00 73.69 80 VAL A O 1
ATOM 604 N N . ASN A 1 81 ? -5.166 4.976 2.386 1.00 73.44 81 ASN A N 1
ATOM 605 C CA . ASN A 1 81 ? -5.243 6.355 1.894 1.00 73.44 81 ASN A CA 1
ATOM 606 C C . ASN A 1 81 ? -4.180 7.279 2.513 1.00 73.44 81 ASN A C 1
ATOM 608 O O . ASN A 1 81 ? -3.688 8.172 1.832 1.00 73.44 81 ASN A O 1
ATOM 612 N N . ASP A 1 82 ? -3.813 7.064 3.779 1.00 69.25 82 ASP A N 1
ATOM 613 C CA . ASP A 1 82 ? -2.793 7.868 4.466 1.00 69.25 82 ASP A CA 1
ATOM 614 C C . ASP A 1 82 ? -1.360 7.529 4.003 1.00 69.25 82 ASP A C 1
ATOM 616 O O . ASP A 1 82 ? -0.461 8.363 4.111 1.00 69.25 82 ASP A O 1
ATOM 620 N N . VAL A 1 83 ? -1.123 6.298 3.527 1.00 64.19 83 VAL A N 1
ATOM 621 C CA . VAL A 1 83 ? 0.219 5.789 3.183 1.00 64.19 83 VAL A CA 1
ATOM 622 C C . VAL A 1 83 ? 0.508 5.850 1.684 1.00 64.19 83 VAL A C 1
ATOM 624 O O . VAL A 1 83 ? 1.671 5.969 1.309 1.00 64.19 83 VAL A O 1
ATOM 627 N N . VAL A 1 84 ? -0.501 5.768 0.814 1.00 63.28 84 VAL A N 1
ATOM 628 C CA . VAL A 1 84 ? -0.303 5.866 -0.639 1.00 63.28 84 VAL A CA 1
ATOM 629 C C . VAL A 1 84 ? -0.366 7.345 -1.043 1.00 63.28 84 VAL A C 1
ATOM 631 O O . VAL A 1 84 ? -1.464 7.898 -1.124 1.00 63.28 84 VAL A O 1
ATOM 634 N N . PRO A 1 85 ? 0.774 8.025 -1.291 1.00 62.03 85 PRO A N 1
ATOM 635 C CA . PRO A 1 85 ? 0.742 9.406 -1.755 1.00 62.03 85 PRO A CA 1
ATOM 636 C C . PRO A 1 85 ? 0.037 9.494 -3.118 1.00 62.03 85 PRO A C 1
ATOM 638 O O . PRO A 1 85 ? 0.064 8.529 -3.890 1.00 62.03 85 PRO A O 1
ATOM 641 N N . PRO A 1 86 ? -0.567 10.647 -3.465 1.00 61.88 86 PRO A N 1
ATOM 642 C CA . PRO A 1 86 ? -1.075 10.862 -4.811 1.00 61.88 86 PRO A CA 1
ATOM 643 C C . PRO A 1 86 ? 0.079 10.710 -5.803 1.00 61.88 86 PRO A C 1
ATOM 645 O O . PRO A 1 86 ? 1.071 11.442 -5.757 1.00 61.88 86 PRO A O 1
ATOM 648 N N . LEU A 1 87 ? -0.046 9.720 -6.682 1.00 59.75 87 LEU A N 1
ATOM 649 C CA . LEU A 1 87 ? 0.993 9.370 -7.638 1.00 59.75 87 LEU A CA 1
ATOM 650 C C . LEU A 1 87 ? 1.129 10.499 -8.658 1.00 59.75 87 LEU A C 1
ATOM 652 O O . LEU A 1 87 ? 0.210 10.764 -9.433 1.00 59.75 87 LEU A O 1
ATOM 656 N N . ARG A 1 88 ? 2.267 11.200 -8.632 1.00 60.78 88 ARG A N 1
ATOM 657 C CA . ARG A 1 88 ? 2.530 12.331 -9.529 1.00 60.78 88 ARG A CA 1
ATOM 658 C C . ARG A 1 88 ? 2.682 11.827 -10.961 1.00 60.78 88 ARG A C 1
ATOM 660 O O . ARG A 1 88 ? 3.601 11.078 -11.276 1.00 60.78 88 ARG A O 1
ATOM 667 N N . THR A 1 89 ? 1.803 12.271 -11.849 1.00 56.84 89 THR A N 1
ATOM 668 C CA . THR A 1 89 ? 1.811 11.930 -13.284 1.00 56.84 89 THR A CA 1
ATOM 669 C C . THR A 1 89 ? 2.713 12.839 -14.126 1.00 56.84 89 THR A C 1
ATOM 671 O O . THR A 1 89 ? 2.817 12.700 -15.348 1.00 56.84 89 THR A O 1
ATOM 674 N N . ASP A 1 90 ? 3.390 13.779 -13.479 1.00 56.09 90 ASP A N 1
ATOM 675 C CA . ASP A 1 90 ? 3.725 15.049 -14.096 1.00 56.09 90 ASP A CA 1
ATOM 676 C C . ASP A 1 90 ? 5.183 15.039 -14.553 1.00 56.09 90 ASP A C 1
ATOM 678 O O . ASP A 1 90 ? 6.056 15.570 -13.877 1.00 56.09 90 ASP A O 1
ATOM 682 N N . ALA A 1 91 ? 5.452 14.404 -15.697 1.00 56.28 91 ALA A N 1
ATOM 683 C CA . ALA A 1 91 ? 6.531 14.799 -16.609 1.00 56.28 91 ALA A CA 1
ATOM 684 C C . ALA A 1 91 ? 6.598 13.866 -17.825 1.00 56.28 91 ALA A C 1
ATOM 686 O O . ALA A 1 91 ? 7.392 12.928 -17.880 1.00 56.28 91 ALA A O 1
ATOM 687 N N . GLN A 1 92 ? 5.836 14.177 -18.873 1.00 59.84 92 GLN A N 1
ATOM 688 C CA . GLN A 1 92 ? 5.947 13.497 -20.176 1.00 59.84 92 GLN A CA 1
ATOM 689 C C . GLN A 1 92 ? 7.316 13.708 -20.862 1.00 59.84 92 GLN A C 1
ATOM 691 O O . GLN A 1 92 ? 7.587 13.095 -21.889 1.00 59.84 92 GLN A O 1
ATOM 696 N N . ARG A 1 93 ? 8.176 14.581 -20.312 1.00 67.25 93 ARG A N 1
ATOM 697 C CA . ARG A 1 93 ? 9.509 14.917 -20.845 1.00 67.25 93 ARG A CA 1
ATOM 698 C C . ARG A 1 93 ? 10.678 14.337 -20.045 1.00 67.25 93 ARG A C 1
ATOM 700 O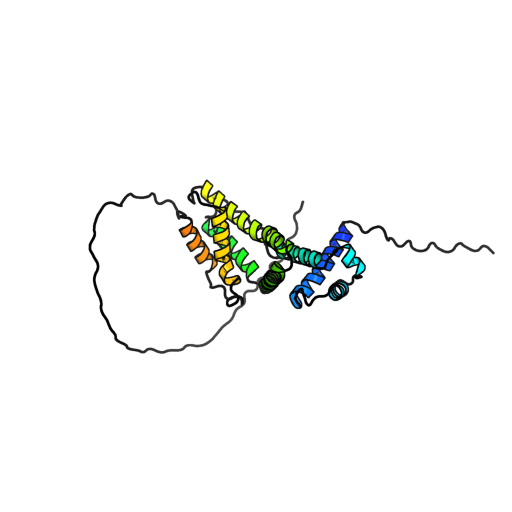 O . ARG A 1 93 ? 11.819 14.531 -20.449 1.00 67.25 93 ARG A O 1
ATOM 707 N N . VAL A 1 94 ? 10.420 13.668 -18.922 1.00 81.19 94 VAL A N 1
ATOM 708 C CA . VAL A 1 94 ? 11.474 13.051 -18.102 1.00 81.19 94 VAL A CA 1
ATOM 709 C C . VAL A 1 94 ? 11.669 11.596 -18.553 1.00 81.19 94 VAL A C 1
ATOM 711 O O . VAL A 1 94 ? 10.670 10.910 -18.803 1.00 81.19 94 VAL A O 1
ATOM 714 N N . PRO A 1 95 ? 12.920 11.106 -18.673 1.00 87.50 95 PRO A N 1
ATOM 715 C CA . PRO A 1 95 ? 13.199 9.713 -19.010 1.00 87.50 95 PRO A CA 1
ATOM 716 C C . PRO A 1 95 ? 12.441 8.725 -18.115 1.00 87.50 95 PRO A C 1
ATOM 718 O O . PRO A 1 95 ? 12.266 8.955 -16.917 1.00 87.50 95 PRO A O 1
ATOM 721 N N . LEU A 1 96 ? 12.018 7.587 -18.682 1.00 89.56 96 LEU A N 1
ATOM 722 C CA . LEU A 1 96 ? 11.290 6.549 -17.936 1.00 89.56 96 LEU A CA 1
ATOM 723 C C . LEU A 1 96 ? 12.041 6.121 -16.667 1.00 89.56 96 LEU A C 1
ATOM 725 O O . LEU A 1 96 ? 11.419 5.944 -15.624 1.00 89.56 96 LEU A O 1
ATOM 729 N N . LYS A 1 97 ? 13.370 5.985 -16.759 1.00 92.62 97 LYS A N 1
ATOM 730 C CA . LYS A 1 97 ? 14.236 5.629 -15.632 1.00 92.62 97 LYS A CA 1
ATOM 731 C C . LYS A 1 97 ? 14.025 6.558 -14.442 1.00 92.62 97 LYS A C 1
ATOM 733 O O . LYS A 1 97 ? 13.718 6.077 -13.361 1.00 92.62 97 LYS A O 1
ATOM 738 N N . ASP A 1 98 ? 14.134 7.861 -14.655 1.00 90.56 98 ASP A N 1
ATOM 739 C CA . ASP A 1 98 ? 14.078 8.834 -13.564 1.00 90.56 98 ASP A CA 1
ATOM 740 C C . ASP A 1 98 ? 12.667 8.901 -12.958 1.00 90.56 98 ASP A C 1
ATOM 742 O O . ASP A 1 98 ? 12.511 9.051 -11.750 1.00 90.56 98 ASP A O 1
ATOM 746 N N . ARG A 1 99 ? 11.624 8.694 -13.778 1.00 88.50 99 ARG A N 1
ATOM 747 C CA . ARG A 1 99 ? 10.233 8.578 -13.302 1.00 88.50 99 ARG A CA 1
ATOM 748 C C . ARG A 1 99 ? 10.033 7.342 -12.422 1.00 88.50 99 ARG A C 1
ATOM 750 O O . ARG A 1 99 ? 9.390 7.440 -11.381 1.00 88.50 99 ARG A O 1
ATOM 757 N N . LEU A 1 100 ? 10.583 6.194 -12.825 1.00 91.88 100 LEU A N 1
ATOM 758 C CA . LEU A 1 100 ? 10.533 4.960 -12.036 1.00 91.88 100 LEU A CA 1
ATOM 759 C C . LEU A 1 100 ? 11.411 5.041 -10.779 1.00 91.88 100 LEU A C 1
ATOM 761 O O . LEU A 1 100 ? 11.057 4.446 -9.768 1.00 91.88 100 LEU A O 1
ATOM 765 N N . GLU A 1 101 ? 12.533 5.758 -10.804 1.00 92.75 101 GLU A N 1
ATOM 766 C CA . GLU A 1 101 ? 13.351 5.983 -9.605 1.00 92.75 101 GLU A CA 1
ATOM 767 C C . GLU A 1 101 ? 12.639 6.901 -8.610 1.00 92.75 101 GLU A C 1
ATOM 769 O O . GLU A 1 101 ? 12.561 6.563 -7.433 1.00 92.75 101 GLU A O 1
ATOM 774 N N . ALA A 1 102 ? 12.054 8.009 -9.074 1.00 88.88 102 ALA A N 1
ATOM 775 C CA . ALA A 1 102 ? 11.284 8.909 -8.217 1.00 88.88 102 ALA A CA 1
ATOM 776 C C . ALA A 1 102 ? 10.082 8.191 -7.587 1.00 88.88 102 ALA A C 1
ATOM 778 O O . ALA A 1 102 ? 9.926 8.192 -6.368 1.00 88.88 102 ALA A O 1
ATOM 779 N N . PHE A 1 103 ? 9.284 7.497 -8.405 1.00 87.94 103 PHE A N 1
ATOM 780 C CA . PHE A 1 103 ? 8.145 6.733 -7.903 1.00 87.94 103 PHE A CA 1
ATOM 781 C C . PHE A 1 103 ? 8.571 5.614 -6.941 1.00 87.94 103 PHE A C 1
ATOM 783 O O . PHE A 1 103 ? 7.935 5.395 -5.912 1.00 87.94 103 PHE A O 1
ATOM 790 N N . GLY A 1 104 ? 9.660 4.911 -7.261 1.00 89.69 104 GLY A N 1
ATOM 791 C CA . GLY A 1 104 ? 10.169 3.831 -6.428 1.00 89.69 104 GLY A CA 1
ATOM 792 C C . GLY A 1 104 ? 10.674 4.312 -5.070 1.00 89.69 104 GLY A C 1
ATOM 793 O O . GLY A 1 104 ? 10.469 3.612 -4.081 1.00 89.69 104 GLY A O 1
ATOM 794 N N . ALA A 1 105 ? 11.282 5.499 -5.012 1.00 88.25 105 ALA A N 1
ATOM 795 C CA . ALA A 1 105 ? 11.686 6.137 -3.763 1.00 88.25 105 ALA A CA 1
ATOM 796 C C . ALA A 1 105 ? 10.468 6.483 -2.897 1.00 88.25 105 ALA A C 1
ATOM 798 O O . ALA A 1 105 ? 10.399 6.028 -1.757 1.00 88.25 105 ALA A O 1
ATOM 799 N N . ASP A 1 106 ? 9.467 7.165 -3.464 1.00 85.50 106 ASP A N 1
ATOM 800 C CA . ASP A 1 106 ? 8.236 7.527 -2.746 1.00 85.50 106 ASP A CA 1
ATOM 801 C C . ASP A 1 106 ? 7.514 6.283 -2.192 1.00 85.50 106 ASP A C 1
ATOM 803 O O . ASP A 1 106 ? 7.092 6.250 -1.031 1.00 85.50 106 ASP A O 1
ATOM 807 N N . LEU A 1 107 ? 7.406 5.225 -3.007 1.00 85.12 107 LEU A N 1
ATOM 808 C CA . LEU A 1 107 ? 6.783 3.960 -2.611 1.00 85.12 107 LEU A CA 1
ATOM 809 C C . LEU A 1 107 ? 7.574 3.234 -1.511 1.00 85.12 107 LEU A C 1
ATOM 811 O O . LEU A 1 107 ? 6.993 2.601 -0.622 1.00 85.12 107 LEU A O 1
ATOM 815 N N . LEU A 1 108 ? 8.903 3.274 -1.575 1.00 85.25 108 LEU A N 1
ATOM 816 C CA . LEU A 1 108 ? 9.753 2.606 -0.597 1.00 85.25 108 LEU A CA 1
ATOM 817 C C . LEU A 1 108 ? 9.746 3.343 0.741 1.00 85.25 108 LEU A C 1
ATOM 819 O O . LEU A 1 108 ? 9.622 2.693 1.782 1.00 85.25 108 LEU A O 1
ATOM 823 N N . ASP A 1 109 ? 9.795 4.672 0.718 1.00 81.69 109 ASP A N 1
ATOM 824 C CA . ASP A 1 109 ? 9.716 5.514 1.911 1.00 81.69 109 ASP A CA 1
ATOM 825 C C . ASP A 1 109 ? 8.381 5.314 2.634 1.00 81.69 109 ASP A C 1
ATOM 827 O O . ASP A 1 109 ? 8.359 5.067 3.847 1.00 81.69 109 ASP A O 1
ATOM 831 N N . CYS A 1 110 ? 7.266 5.300 1.891 1.00 79.19 110 CYS A N 1
ATOM 832 C CA . CYS A 1 110 ? 5.954 5.066 2.489 1.00 79.19 110 CYS A CA 1
ATOM 833 C C . CYS A 1 110 ? 5.811 3.647 3.070 1.00 79.19 110 CYS A C 1
ATOM 835 O O . CYS A 1 110 ? 5.106 3.451 4.061 1.00 79.19 110 CYS A O 1
ATOM 837 N N . SER A 1 111 ? 6.535 2.666 2.520 1.00 79.12 111 SER A N 1
ATOM 838 C CA . SER A 1 111 ? 6.477 1.260 2.944 1.00 79.12 111 SER A CA 1
ATOM 839 C C . SER A 1 111 ? 7.463 0.889 4.061 1.00 79.12 111 SER A C 1
ATOM 841 O O . SER A 1 111 ? 7.294 -0.156 4.698 1.00 79.12 111 SER A O 1
ATOM 843 N N . SER A 1 112 ? 8.488 1.709 4.313 1.00 78.94 112 SER A N 1
ATOM 844 C CA . SER A 1 112 ? 9.602 1.375 5.222 1.00 78.94 112 SER A CA 1
ATOM 845 C C . SER A 1 112 ? 9.432 1.903 6.651 1.00 78.94 112 SER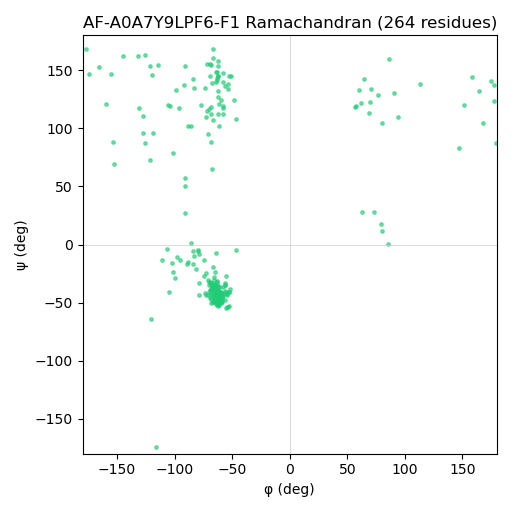 A C 1
ATOM 847 O O . SER A 1 112 ? 10.151 1.479 7.556 1.00 78.94 112 SER A O 1
ATOM 849 N N . GLY A 1 113 ? 8.479 2.808 6.891 1.00 76.81 113 GLY A N 1
ATOM 850 C CA . GLY A 1 113 ? 8.273 3.417 8.207 1.00 76.81 113 GLY A CA 1
ATOM 851 C C . GLY A 1 113 ? 7.785 2.437 9.298 1.00 76.81 113 GLY A C 1
ATOM 852 O O . GLY A 1 113 ? 7.187 1.398 8.992 1.00 76.81 113 GLY A O 1
ATOM 853 N N . PRO A 1 114 ? 7.949 2.774 10.597 1.00 75.19 114 PRO A N 1
ATOM 854 C CA . PRO A 1 114 ? 7.444 1.959 11.711 1.00 75.19 114 PRO A CA 1
ATOM 855 C C . PRO A 1 114 ? 5.936 1.705 11.621 1.00 75.19 114 PRO A C 1
ATOM 857 O O . PRO A 1 114 ? 5.465 0.592 11.857 1.00 75.19 114 PRO A O 1
ATOM 860 N N . THR A 1 115 ? 5.192 2.734 11.211 1.00 74.50 115 THR A N 1
ATOM 861 C CA . THR A 1 115 ? 3.751 2.679 10.968 1.00 74.50 115 THR A CA 1
ATOM 862 C C . THR A 1 115 ? 3.421 1.677 9.861 1.00 74.50 115 THR A C 1
ATOM 864 O O . THR A 1 115 ? 2.655 0.747 10.096 1.00 74.50 115 THR A O 1
ATOM 867 N N . ALA A 1 116 ? 4.061 1.778 8.692 1.00 76.50 116 ALA A N 1
ATOM 868 C CA . ALA A 1 116 ? 3.868 0.846 7.576 1.00 76.50 116 ALA A CA 1
ATOM 869 C C . ALA A 1 116 ? 4.238 -0.604 7.935 1.00 76.50 116 ALA A C 1
ATOM 871 O O . ALA A 1 116 ? 3.554 -1.552 7.547 1.00 76.50 116 ALA A O 1
ATOM 872 N N . THR A 1 117 ? 5.276 -0.789 8.753 1.00 77.44 117 THR A N 1
ATOM 873 C CA . THR A 1 117 ? 5.668 -2.109 9.262 1.00 77.44 117 THR A CA 1
ATOM 874 C C . THR A 1 117 ? 4.614 -2.697 10.198 1.00 77.44 117 THR A C 1
ATOM 876 O O . THR A 1 117 ? 4.261 -3.871 10.054 1.00 77.44 117 THR A O 1
ATOM 879 N N . ALA A 1 118 ? 4.077 -1.905 11.129 1.00 76.00 118 ALA A N 1
ATOM 880 C CA . ALA A 1 118 ? 2.971 -2.333 11.982 1.00 76.00 118 ALA A CA 1
ATOM 881 C C . ALA A 1 118 ? 1.731 -2.701 11.146 1.00 76.00 118 ALA A C 1
ATOM 883 O O . ALA A 1 118 ? 1.124 -3.746 11.385 1.00 76.00 118 ALA A O 1
ATOM 884 N N . TRP A 1 119 ? 1.421 -1.916 10.108 1.00 77.44 119 TRP A N 1
ATOM 885 C CA . TRP A 1 119 ? 0.312 -2.189 9.190 1.00 77.44 119 TRP A CA 1
ATOM 886 C C . TRP A 1 119 ? 0.473 -3.477 8.416 1.00 77.44 119 TRP A C 1
ATOM 888 O O . TRP A 1 119 ? -0.433 -4.303 8.401 1.00 77.44 119 TRP A O 1
ATOM 898 N N . ARG A 1 120 ? 1.637 -3.689 7.810 1.00 78.69 120 ARG A N 1
ATOM 899 C CA . ARG A 1 120 ? 1.917 -4.917 7.072 1.00 78.69 120 ARG A CA 1
ATOM 900 C C . ARG A 1 120 ? 1.818 -6.143 7.974 1.00 78.69 120 ARG A C 1
ATOM 902 O O . ARG A 1 120 ? 1.248 -7.145 7.556 1.00 78.69 120 ARG A O 1
ATOM 909 N N . ARG A 1 121 ? 2.317 -6.066 9.213 1.00 78.94 121 ARG A N 1
ATOM 910 C CA . ARG A 1 121 ? 2.169 -7.149 10.201 1.00 78.94 121 ARG A CA 1
ATOM 911 C C . ARG A 1 121 ? 0.702 -7.427 10.513 1.00 78.94 121 ARG A C 1
ATOM 913 O O . ARG A 1 121 ? 0.305 -8.586 10.497 1.00 78.94 121 ARG A O 1
ATOM 920 N N . LEU A 1 122 ? -0.091 -6.380 10.744 1.00 79.88 122 LEU A N 1
ATOM 921 C CA . LEU A 1 122 ? -1.526 -6.503 10.991 1.00 79.88 122 LEU A CA 1
ATOM 922 C C . LEU A 1 122 ? -2.254 -7.132 9.794 1.00 79.88 122 LEU A C 1
ATOM 924 O O . LEU A 1 122 ? -2.992 -8.096 9.965 1.00 79.88 122 LEU A O 1
ATOM 928 N N . ILE A 1 123 ? -2.015 -6.616 8.586 1.00 80.25 123 ILE A N 1
ATOM 929 C CA . ILE A 1 123 ? -2.628 -7.116 7.354 1.00 80.25 123 ILE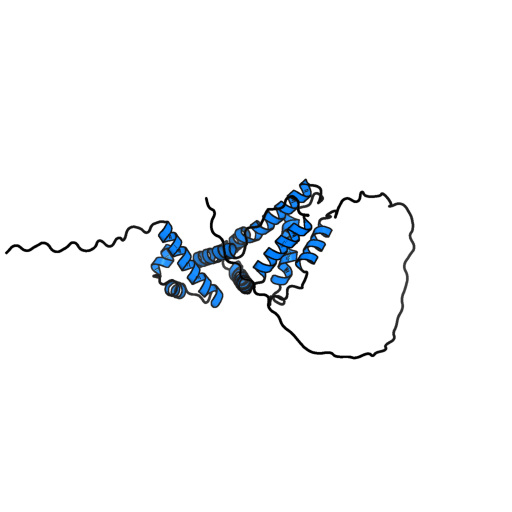 A CA 1
ATOM 930 C C . ILE A 1 123 ? -2.260 -8.582 7.147 1.00 80.25 123 ILE A C 1
ATOM 932 O O . ILE A 1 123 ? -3.157 -9.386 6.935 1.00 80.25 123 ILE A O 1
ATOM 936 N N . MET A 1 124 ? -0.978 -8.951 7.248 1.00 80.56 124 MET A N 1
ATOM 937 C CA . MET A 1 124 ? -0.547 -10.343 7.074 1.00 80.56 124 MET A CA 1
ATOM 938 C C . MET A 1 124 ? -1.151 -11.280 8.125 1.00 80.56 124 MET A C 1
ATOM 940 O O . MET A 1 124 ? -1.501 -12.406 7.784 1.00 80.56 124 MET A O 1
ATOM 944 N N . ALA A 1 125 ? -1.297 -10.824 9.373 1.00 81.69 125 ALA A N 1
ATOM 945 C CA . ALA A 1 125 ? -1.905 -11.618 10.438 1.00 81.69 125 ALA A CA 1
ATOM 946 C C . ALA A 1 125 ? -3.405 -11.866 10.204 1.00 81.69 125 ALA A C 1
ATOM 948 O O . ALA A 1 125 ? -3.885 -12.966 10.454 1.00 81.69 125 ALA A O 1
ATOM 949 N N . GLU A 1 126 ? -4.140 -10.873 9.699 1.00 82.19 126 GLU A N 1
ATOM 950 C CA . GLU A 1 126 ? -5.601 -10.956 9.565 1.00 82.19 126 GLU A CA 1
ATOM 951 C C . GLU A 1 126 ? -6.074 -11.355 8.152 1.00 82.19 126 GLU A C 1
ATOM 953 O O . GLU A 1 126 ? -7.242 -11.703 7.973 1.00 82.19 126 GLU A O 1
ATOM 958 N N . LEU A 1 127 ? -5.187 -11.369 7.144 1.00 75.44 127 LEU A N 1
ATOM 959 C CA . LEU A 1 127 ? -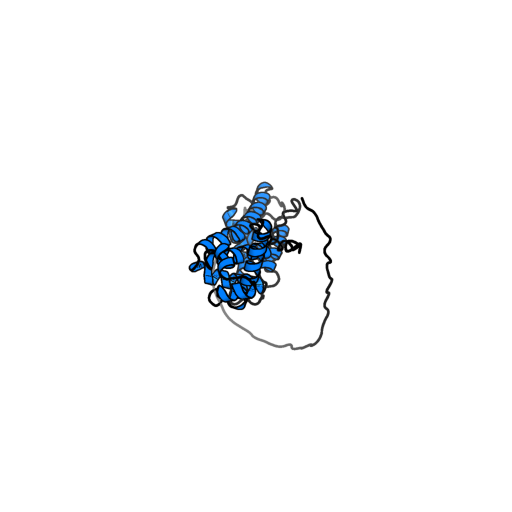5.536 -11.644 5.738 1.00 75.44 127 LEU A CA 1
ATOM 960 C C . LEU A 1 127 ? -6.242 -12.994 5.542 1.00 75.44 127 LEU A C 1
ATOM 962 O O . LEU A 1 127 ? -7.087 -13.129 4.662 1.00 75.44 127 LEU A O 1
ATOM 966 N N . VAL A 1 128 ? -5.864 -13.997 6.338 1.00 76.50 128 VAL A N 1
ATOM 967 C CA . VAL A 1 128 ? -6.405 -15.365 6.266 1.00 76.50 128 VAL A CA 1
ATOM 968 C C . VAL A 1 128 ? -7.714 -15.530 7.039 1.00 76.50 128 VAL A C 1
ATOM 970 O O . VAL A 1 128 ? -8.432 -16.505 6.831 1.00 76.50 128 VAL A O 1
ATOM 973 N N . HIS A 1 129 ? -8.024 -14.588 7.929 1.00 77.31 129 HIS A N 1
ATOM 974 C CA . HIS A 1 129 ? -9.187 -14.642 8.813 1.00 77.31 129 HIS A CA 1
ATOM 975 C C . HIS A 1 129 ? -10.335 -13.758 8.323 1.00 77.31 129 HIS A C 1
ATOM 977 O O . HIS A 1 129 ? -11.490 -14.033 8.640 1.00 77.31 129 HIS A O 1
ATOM 983 N N . VAL A 1 130 ? -10.034 -12.735 7.517 1.00 75.12 130 VAL A N 1
ATOM 984 C CA . VAL A 1 130 ? -11.016 -11.789 6.980 1.00 75.12 130 VAL A CA 1
ATOM 985 C C . VAL A 1 130 ? -11.009 -11.867 5.446 1.00 75.12 130 VAL A C 1
ATOM 987 O O . VAL A 1 130 ? -10.185 -11.212 4.808 1.00 75.12 130 VAL A O 1
ATOM 990 N N . PRO A 1 131 ? -11.909 -12.647 4.815 1.00 70.88 131 PRO A N 1
ATOM 991 C CA . PRO A 1 131 ? -11.904 -12.860 3.362 1.00 70.88 131 PRO A CA 1
ATOM 992 C C . PRO A 1 131 ? -11.934 -11.559 2.542 1.00 70.88 131 PRO A C 1
ATOM 994 O O . PRO A 1 131 ? -11.134 -11.385 1.617 1.00 70.88 131 PRO A O 1
ATOM 997 N N . ASP A 1 132 ? -12.781 -10.608 2.947 1.00 77.50 132 ASP A N 1
ATOM 998 C CA . ASP A 1 132 ? -12.948 -9.307 2.284 1.00 77.50 132 ASP A CA 1
ATOM 999 C C . ASP A 1 132 ? -11.708 -8.412 2.388 1.00 77.50 132 ASP A C 1
ATOM 1001 O O . ASP A 1 132 ? -11.520 -7.492 1.583 1.00 77.50 132 ASP A O 1
ATOM 1005 N N . LEU A 1 133 ? -10.821 -8.689 3.348 1.00 77.62 133 LEU A N 1
ATOM 1006 C CA . LEU A 1 133 ? -9.623 -7.893 3.556 1.00 77.62 133 LEU A CA 1
ATOM 1007 C C . LEU A 1 133 ? -8.615 -8.074 2.419 1.00 77.62 133 LEU A C 1
ATOM 1009 O O . LEU A 1 133 ? -8.022 -7.103 1.955 1.00 77.62 133 LEU A O 1
ATOM 1013 N N . SER A 1 134 ? -8.438 -9.303 1.936 1.00 78.56 134 SER A N 1
ATOM 1014 C CA . SER A 1 134 ? -7.501 -9.584 0.844 1.00 78.56 134 SER A CA 1
ATOM 1015 C C . SER A 1 134 ? -7.863 -8.818 -0.436 1.00 78.56 134 SER A C 1
ATOM 1017 O O . SER A 1 134 ? -6.996 -8.221 -1.079 1.00 78.56 134 SER A O 1
ATOM 1019 N N . ALA A 1 135 ? -9.156 -8.778 -0.770 1.00 83.00 135 ALA A N 1
ATOM 1020 C CA . ALA A 1 135 ? -9.685 -8.055 -1.919 1.00 83.00 135 ALA A CA 1
ATOM 1021 C C . ALA A 1 135 ? -9.576 -6.537 -1.731 1.00 83.00 135 ALA A C 1
ATOM 1023 O O . ALA A 1 135 ? -9.226 -5.820 -2.668 1.00 83.00 135 ALA A O 1
ATOM 1024 N N . LEU A 1 136 ? -9.833 -6.048 -0.516 1.00 82.00 136 LEU A N 1
ATOM 1025 C CA . LEU A 1 136 ? -9.682 -4.640 -0.178 1.00 82.00 136 LEU A CA 1
ATOM 1026 C C . LEU A 1 136 ? -8.237 -4.165 -0.332 1.00 82.00 136 LEU A C 1
ATOM 1028 O O . LEU A 1 136 ? -7.997 -3.188 -1.033 1.00 82.00 136 LEU A O 1
ATOM 1032 N N . VAL A 1 137 ? -7.288 -4.861 0.299 1.00 81.00 137 VAL A N 1
ATOM 1033 C CA . VAL A 1 137 ? -5.863 -4.510 0.236 1.00 81.00 137 VAL A CA 1
ATOM 1034 C C . VAL A 1 137 ? -5.385 -4.555 -1.206 1.00 81.00 137 VAL A C 1
ATOM 1036 O O . VAL A 1 137 ? -4.716 -3.625 -1.646 1.00 81.00 137 VAL A O 1
ATOM 1039 N N . ARG A 1 138 ? -5.770 -5.583 -1.972 1.00 85.19 138 ARG A N 1
ATOM 1040 C CA . ARG A 1 138 ? -5.447 -5.659 -3.400 1.00 85.19 138 ARG A CA 1
ATOM 1041 C C . ARG A 1 138 ? -5.929 -4.418 -4.156 1.00 85.19 138 ARG A C 1
ATOM 1043 O O . ARG A 1 138 ? -5.104 -3.752 -4.771 1.00 85.19 138 ARG A O 1
ATOM 1050 N N . ARG A 1 139 ? -7.220 -4.089 -4.054 1.00 85.50 139 ARG A N 1
ATOM 1051 C CA . ARG A 1 139 ? -7.825 -2.971 -4.792 1.00 85.50 139 ARG A CA 1
ATOM 1052 C C . ARG A 1 139 ? -7.211 -1.625 -4.418 1.00 85.50 139 ARG A C 1
ATOM 1054 O O . ARG A 1 139 ? -6.939 -0.813 -5.289 1.00 85.50 139 ARG A O 1
ATOM 1061 N N . GLU A 1 140 ? -7.032 -1.388 -3.124 1.00 82.06 140 GLU A N 1
ATOM 1062 C CA . GLU A 1 140 ? -6.668 -0.068 -2.603 1.00 82.06 140 GLU A CA 1
ATOM 1063 C C . GLU A 1 140 ? -5.149 0.158 -2.558 1.00 82.06 140 GLU A C 1
ATOM 1065 O O . GLU A 1 140 ? -4.708 1.290 -2.430 1.00 82.06 140 GLU A O 1
ATOM 1070 N N . THR A 1 141 ? -4.324 -0.888 -2.682 1.00 81.25 141 THR A N 1
ATOM 1071 C CA . THR A 1 141 ? -2.855 -0.736 -2.699 1.00 81.25 141 THR A CA 1
ATOM 1072 C C . THR A 1 141 ? -2.244 -1.270 -3.984 1.00 81.25 141 THR A C 1
ATOM 1074 O O . THR A 1 141 ? -1.675 -0.518 -4.771 1.00 81.25 141 THR A O 1
ATOM 1077 N N . VAL A 1 142 ? -2.367 -2.578 -4.209 1.00 86.94 142 VAL A N 1
ATOM 1078 C CA . VAL A 1 142 ? -1.658 -3.293 -5.271 1.00 86.94 142 VAL A CA 1
ATOM 1079 C C . VAL A 1 142 ? -2.102 -2.807 -6.642 1.00 86.94 142 VAL A C 1
ATOM 1081 O O . VAL A 1 142 ? -1.251 -2.460 -7.454 1.00 86.94 142 VAL A O 1
ATOM 1084 N N . ASP A 1 143 ? -3.409 -2.732 -6.880 1.00 89.81 143 ASP A N 1
ATOM 1085 C CA . ASP A 1 143 ? -3.950 -2.375 -8.191 1.00 89.81 143 ASP A CA 1
ATOM 1086 C C . ASP A 1 143 ? -3.680 -0.899 -8.533 1.00 89.81 143 ASP A C 1
ATOM 1088 O O . ASP A 1 143 ? -3.430 -0.578 -9.693 1.00 89.81 143 ASP A O 1
ATOM 1092 N N . ILE A 1 144 ? -3.652 -0.009 -7.532 1.00 86.38 144 ILE A N 1
ATOM 1093 C CA . ILE A 1 144 ? -3.295 1.407 -7.718 1.00 86.38 144 ILE A CA 1
ATOM 1094 C C . ILE A 1 144 ? -1.823 1.539 -8.127 1.00 86.38 144 ILE A C 1
ATOM 1096 O O . ILE A 1 144 ? -1.513 2.197 -9.122 1.00 86.38 144 ILE A O 1
ATOM 1100 N N . ILE A 1 145 ? -0.918 0.883 -7.392 1.00 88.06 145 ILE A N 1
ATOM 1101 C CA . ILE A 1 145 ? 0.525 0.908 -7.673 1.00 88.06 145 ILE A CA 1
ATOM 1102 C C . ILE A 1 145 ? 0.817 0.280 -9.039 1.00 88.06 145 ILE A C 1
ATOM 1104 O O . ILE A 1 145 ? 1.470 0.898 -9.882 1.00 88.06 145 ILE A O 1
ATOM 1108 N N . ASP A 1 146 ? 0.317 -0.935 -9.272 1.00 92.50 146 ASP A N 1
ATOM 1109 C CA . ASP A 1 146 ? 0.563 -1.674 -10.509 1.00 92.50 146 ASP A CA 1
ATOM 1110 C C . ASP A 1 146 ? -0.087 -0.954 -11.707 1.00 92.50 146 ASP A C 1
ATOM 1112 O O . ASP A 1 146 ? 0.497 -0.914 -12.790 1.00 92.50 146 ASP A O 1
ATOM 1116 N N . GLY A 1 147 ? -1.250 -0.322 -11.518 1.00 90.75 147 GLY A N 1
ATOM 1117 C CA . GLY A 1 147 ? -1.922 0.483 -12.538 1.00 90.75 147 GLY A CA 1
ATOM 1118 C C . GLY A 1 147 ? -1.129 1.729 -12.934 1.00 90.75 147 GLY A C 1
ATOM 1119 O O . GLY A 1 147 ? -0.971 2.007 -14.125 1.00 90.75 147 GLY A O 1
ATOM 1120 N N . PHE A 1 148 ? -0.568 2.448 -11.960 1.00 88.88 148 PHE A N 1
ATOM 1121 C CA . PHE A 1 148 ? 0.270 3.614 -12.234 1.00 88.88 148 PHE A CA 1
ATOM 1122 C C . PHE A 1 148 ? 1.561 3.239 -12.963 1.00 88.88 148 PHE A C 1
ATOM 1124 O O . PHE A 1 148 ? 1.872 3.824 -14.001 1.00 88.88 148 PHE A O 1
ATOM 1131 N N . VAL A 1 149 ? 2.279 2.219 -12.482 1.00 92.06 149 VAL A N 1
ATOM 1132 C CA . VAL A 1 149 ? 3.474 1.707 -13.172 1.00 92.06 149 VAL A CA 1
ATOM 1133 C C . VAL A 1 149 ? 3.104 1.230 -14.573 1.00 92.06 149 VAL A C 1
ATOM 1135 O O . VAL A 1 149 ? 3.796 1.556 -15.534 1.00 92.06 149 VAL A O 1
ATOM 1138 N N . GLY A 1 150 ? 1.978 0.529 -14.713 1.00 93.81 150 GLY A N 1
ATOM 1139 C CA . GLY A 1 150 ? 1.456 0.097 -16.003 1.00 93.81 150 GLY A CA 1
ATOM 1140 C C . GLY A 1 150 ? 1.256 1.257 -16.979 1.00 93.81 150 GLY A C 1
ATOM 1141 O O . GLY A 1 150 ? 1.656 1.151 -18.137 1.00 93.81 150 GLY A O 1
ATOM 1142 N N . ALA A 1 151 ? 0.733 2.393 -16.511 1.00 91.38 151 ALA A N 1
ATOM 1143 C CA . ALA A 1 151 ? 0.590 3.597 -17.325 1.00 91.38 151 ALA A CA 1
ATOM 1144 C C . ALA A 1 151 ? 1.947 4.185 -17.758 1.00 91.38 151 ALA A C 1
ATOM 1146 O O . ALA A 1 151 ? 2.097 4.571 -18.919 1.00 91.38 151 ALA A O 1
ATOM 1147 N N . LEU A 1 152 ? 2.954 4.206 -16.871 1.00 90.75 152 LEU A N 1
ATOM 1148 C CA . LEU A 1 152 ? 4.316 4.646 -17.215 1.00 90.75 152 LEU A CA 1
ATOM 1149 C C . LEU A 1 152 ? 4.955 3.754 -18.288 1.00 90.75 152 LEU A C 1
ATOM 1151 O O . LEU A 1 152 ? 5.580 4.254 -19.226 1.00 90.75 152 LEU A O 1
ATOM 1155 N N . LEU A 1 153 ? 4.793 2.435 -18.154 1.00 93.38 153 LEU A N 1
ATOM 1156 C CA . LEU A 1 153 ? 5.326 1.461 -19.106 1.00 93.38 153 LEU A CA 1
ATOM 1157 C C . LEU A 1 153 ? 4.601 1.547 -20.449 1.00 93.38 153 LEU A C 1
ATOM 1159 O O . LEU A 1 153 ? 5.257 1.555 -21.487 1.00 93.38 153 LEU A O 1
ATOM 1163 N N . GLN A 1 154 ? 3.272 1.674 -20.441 1.00 93.12 154 GLN A N 1
ATOM 1164 C CA . GLN A 1 154 ? 2.480 1.828 -21.660 1.00 93.12 154 GLN A CA 1
ATOM 1165 C C . GLN A 1 154 ? 2.877 3.087 -22.440 1.00 93.12 154 GLN A C 1
ATOM 1167 O O . GLN A 1 154 ? 3.028 3.033 -23.658 1.00 93.12 154 GLN A O 1
ATOM 1172 N N . ASP A 1 155 ? 3.077 4.207 -21.745 1.00 90.44 155 ASP A N 1
ATOM 1173 C CA . ASP A 1 155 ? 3.566 5.460 -22.326 1.00 90.44 155 ASP A CA 1
ATOM 1174 C C . ASP A 1 155 ? 4.947 5.273 -22.982 1.00 90.44 155 ASP A C 1
ATOM 1176 O O . ASP A 1 155 ? 5.151 5.658 -24.132 1.00 90.44 155 ASP A O 1
ATOM 1180 N N . ALA A 1 156 ? 5.874 4.587 -22.311 1.00 90.69 156 ALA A N 1
ATOM 1181 C CA . ALA A 1 156 ? 7.194 4.289 -22.865 1.00 90.69 156 ALA A CA 1
ATOM 1182 C C . ALA A 1 156 ? 7.157 3.346 -24.083 1.00 90.69 156 ALA A C 1
ATOM 1184 O O . ALA A 1 156 ? 7.915 3.551 -25.032 1.00 90.69 156 ALA A O 1
ATOM 1185 N N . VAL A 1 157 ? 6.258 2.355 -24.100 1.00 92.69 157 VAL A N 1
ATOM 1186 C CA . VAL A 1 157 ? 6.019 1.510 -25.286 1.00 92.69 157 VAL A CA 1
ATOM 1187 C C . VAL A 1 157 ? 5.479 2.352 -26.442 1.00 92.69 157 VAL A C 1
ATOM 1189 O O . VAL A 1 157 ? 5.976 2.250 -27.562 1.00 92.69 157 VAL A O 1
ATOM 1192 N N . ASN A 1 158 ? 4.517 3.241 -26.176 1.00 91.00 158 ASN A N 1
ATOM 1193 C CA . ASN A 1 158 ? 3.925 4.112 -27.196 1.00 91.00 158 ASN A CA 1
ATOM 1194 C C . ASN A 1 158 ? 4.948 5.085 -27.806 1.00 91.00 158 ASN A C 1
ATOM 1196 O O . ASN A 1 158 ? 4.834 5.434 -28.980 1.00 91.00 158 ASN A O 1
ATOM 1200 N N . ARG A 1 159 ? 5.954 5.510 -27.030 1.00 87.94 159 ARG A N 1
ATOM 1201 C CA . ARG A 1 159 ? 7.066 6.352 -27.505 1.00 87.94 159 ARG A CA 1
ATOM 1202 C C . ARG A 1 159 ? 8.201 5.573 -28.175 1.00 87.94 159 ARG A C 1
ATOM 1204 O O . ARG A 1 159 ? 9.070 6.193 -28.780 1.00 87.94 159 ARG A O 1
ATOM 1211 N N . GLY A 1 160 ? 8.197 4.241 -28.089 1.00 89.25 160 GLY A N 1
ATOM 1212 C CA . GLY A 1 160 ? 9.262 3.382 -28.612 1.00 89.25 160 GLY A CA 1
ATOM 1213 C C . GLY A 1 160 ? 10.505 3.281 -27.717 1.00 89.25 160 GLY A C 1
ATOM 1214 O O . GLY A 1 160 ? 11.517 2.734 -28.154 1.00 89.25 160 GLY A O 1
ATOM 1215 N N . ASP A 1 161 ? 10.434 3.769 -26.473 1.00 88.81 161 ASP A N 1
ATOM 1216 C CA . ASP A 1 161 ? 11.505 3.650 -25.468 1.00 88.81 161 ASP A CA 1
ATOM 1217 C C . ASP A 1 161 ? 11.639 2.195 -24.964 1.00 88.81 161 ASP A C 1
ATOM 1219 O O . ASP A 1 161 ? 12.728 1.726 -24.611 1.00 88.81 161 ASP A O 1
ATOM 1223 N N . LEU A 1 162 ? 10.510 1.474 -24.950 1.00 92.44 162 LEU A N 1
ATOM 1224 C CA . LEU A 1 162 ? 10.399 0.053 -24.625 1.00 92.44 162 LEU A CA 1
ATOM 1225 C C . LEU A 1 162 ? 9.829 -0.737 -25.816 1.00 92.44 162 LEU A C 1
ATOM 1227 O O . LEU A 1 162 ? 8.961 -0.230 -26.530 1.00 92.44 162 LEU A O 1
ATOM 1231 N N . PRO A 1 163 ? 10.259 -1.997 -26.021 1.00 94.69 163 PRO A N 1
ATOM 1232 C CA . PRO A 1 163 ? 9.565 -2.910 -26.924 1.00 94.69 163 PRO A CA 1
ATOM 1233 C C . PRO A 1 163 ? 8.172 -3.263 -26.380 1.00 94.69 163 PRO A C 1
ATOM 1235 O O . PRO A 1 163 ? 7.864 -3.026 -25.214 1.00 94.69 163 PRO A O 1
ATOM 1238 N N . ALA A 1 164 ? 7.333 -3.891 -27.206 1.00 94.38 164 ALA A N 1
ATOM 1239 C CA . ALA A 1 164 ? 6.074 -4.456 -26.728 1.00 94.38 164 ALA A CA 1
ATOM 1240 C C . ALA A 1 164 ? 6.347 -5.547 -25.671 1.00 94.38 164 ALA A C 1
ATOM 1242 O O . ALA A 1 164 ? 7.024 -6.537 -25.955 1.00 94.38 164 ALA A O 1
ATOM 1243 N N . ILE A 1 165 ? 5.818 -5.354 -24.462 1.00 95.31 165 ILE A N 1
ATOM 1244 C CA . ILE A 1 165 ? 5.983 -6.240 -23.300 1.00 95.31 165 ILE A CA 1
ATOM 1245 C C . ILE A 1 165 ? 4.629 -6.524 -22.637 1.00 95.31 165 ILE A C 1
ATOM 1247 O O . ILE A 1 165 ? 3.668 -5.779 -22.826 1.00 95.31 165 ILE A O 1
ATOM 1251 N N . ASP A 1 166 ? 4.557 -7.577 -21.819 1.00 96.81 166 ASP A N 1
ATOM 1252 C CA . ASP A 1 166 ? 3.420 -7.814 -20.918 1.00 96.81 166 ASP A CA 1
ATOM 1253 C C . ASP A 1 166 ? 3.451 -6.782 -19.777 1.00 96.81 166 ASP A C 1
ATOM 1255 O O . ASP A 1 166 ? 4.166 -6.939 -18.784 1.00 96.81 166 ASP A O 1
ATOM 1259 N N . ILE A 1 167 ? 2.698 -5.694 -19.951 1.00 96.19 167 ILE A N 1
ATOM 1260 C CA . ILE A 1 167 ? 2.648 -4.568 -19.010 1.00 96.19 167 ILE A CA 1
ATOM 1261 C C . ILE A 1 167 ? 2.129 -4.990 -17.627 1.00 96.19 167 ILE A C 1
ATOM 1263 O O . ILE A 1 167 ? 2.794 -4.656 -16.642 1.00 96.19 167 ILE A O 1
ATOM 1267 N N . PRO A 1 168 ? 1.009 -5.734 -17.496 1.00 96.50 168 PRO A N 1
ATOM 1268 C CA . PRO A 1 168 ? 0.565 -6.234 -16.198 1.00 96.50 168 PRO A CA 1
ATOM 1269 C C . PRO A 1 168 ? 1.631 -7.046 -15.458 1.00 96.50 168 PRO A C 1
ATOM 1271 O O . PRO A 1 168 ? 1.788 -6.893 -14.245 1.00 96.50 168 PRO A O 1
ATOM 1274 N N . PHE A 1 169 ? 2.356 -7.925 -16.155 1.00 96.94 169 PHE A N 1
ATOM 1275 C CA . PHE A 1 169 ? 3.451 -8.677 -15.545 1.00 96.94 169 PHE A CA 1
ATOM 1276 C C . PHE A 1 169 ? 4.609 -7.764 -15.140 1.00 96.94 169 PHE A C 1
ATOM 1278 O O . PHE A 1 169 ? 5.035 -7.815 -13.987 1.00 96.94 169 PHE A O 1
ATOM 1285 N N . ALA A 1 170 ? 5.066 -6.892 -16.039 1.00 97.06 170 ALA A N 1
ATOM 1286 C CA . ALA A 1 170 ? 6.180 -5.988 -15.781 1.00 97.06 170 ALA A CA 1
ATOM 1287 C C . ALA A 1 170 ? 5.911 -5.052 -14.587 1.00 97.06 170 ALA A C 1
ATOM 1289 O O . ALA A 1 170 ? 6.775 -4.904 -13.723 1.00 97.06 170 ALA A O 1
ATOM 1290 N N . ALA A 1 171 ? 4.703 -4.491 -14.475 1.00 96.06 171 ALA A N 1
ATOM 1291 C CA . ALA A 1 171 ? 4.316 -3.654 -13.340 1.00 96.06 171 ALA A CA 1
ATOM 1292 C C . ALA A 1 171 ? 4.389 -4.417 -12.004 1.00 96.06 171 ALA A C 1
ATOM 1294 O O . ALA A 1 171 ? 5.031 -3.952 -11.057 1.00 96.06 171 ALA A O 1
ATOM 1295 N N . ARG A 1 172 ? 3.834 -5.640 -11.957 1.00 95.50 172 ARG A N 1
ATOM 1296 C CA . ARG A 1 172 ? 3.932 -6.516 -10.776 1.00 95.50 172 ARG A CA 1
ATOM 1297 C C . ARG A 1 172 ? 5.382 -6.844 -10.422 1.00 95.50 172 ARG A C 1
ATOM 1299 O O . ARG A 1 172 ? 5.734 -6.841 -9.243 1.00 95.50 172 ARG A O 1
ATOM 1306 N N . SER A 1 173 ? 6.214 -7.142 -11.420 1.00 96.06 173 SER A N 1
ATOM 1307 C CA . SER A 1 173 ? 7.632 -7.462 -11.229 1.00 96.06 173 SER A CA 1
ATOM 1308 C C . SER A 1 173 ? 8.418 -6.278 -10.673 1.00 96.06 173 SER A C 1
ATOM 1310 O O . SER A 1 173 ? 9.208 -6.460 -9.749 1.00 96.06 173 SER A O 1
ATOM 1312 N N . TYR A 1 174 ? 8.173 -5.070 -11.183 1.00 95.56 174 TYR A N 1
ATOM 1313 C CA . TYR A 1 174 ? 8.771 -3.843 -10.664 1.00 95.56 174 TYR A CA 1
ATOM 1314 C C . TYR A 1 174 ? 8.412 -3.619 -9.186 1.00 95.56 174 TYR A C 1
ATOM 1316 O O . TYR A 1 174 ? 9.309 -3.465 -8.354 1.00 95.56 174 TYR A O 1
ATOM 1324 N N . ARG A 1 175 ? 7.119 -3.692 -8.828 1.00 93.06 175 ARG A N 1
ATOM 1325 C CA . ARG A 1 175 ? 6.678 -3.562 -7.429 1.00 93.06 175 ARG A CA 1
ATOM 1326 C C . ARG A 1 175 ? 7.309 -4.632 -6.537 1.00 93.06 175 ARG A C 1
ATOM 1328 O O . ARG A 1 175 ? 7.749 -4.324 -5.432 1.00 93.06 175 ARG A O 1
ATOM 1335 N N . ALA A 1 176 ? 7.366 -5.882 -6.999 1.00 92.12 176 ALA A N 1
ATOM 1336 C CA . ALA A 1 176 ? 7.975 -6.976 -6.245 1.00 92.12 176 ALA A CA 1
ATOM 1337 C C . ALA A 1 176 ? 9.469 -6.735 -5.972 1.00 92.12 176 ALA A C 1
ATOM 1339 O O . ALA A 1 176 ? 9.912 -6.928 -4.842 1.00 92.12 176 ALA A O 1
ATOM 1340 N N . LEU A 1 177 ? 10.228 -6.268 -6.970 1.00 93.19 177 LEU A N 1
ATOM 1341 C CA . LEU A 1 177 ? 11.648 -5.930 -6.823 1.00 93.19 177 LEU A CA 1
ATOM 1342 C C . LEU A 1 177 ? 11.870 -4.807 -5.803 1.00 93.19 177 LEU A C 1
ATOM 1344 O O . LEU A 1 177 ? 12.754 -4.912 -4.952 1.00 93.19 177 LEU A O 1
ATOM 1348 N N . LEU A 1 178 ? 11.051 -3.754 -5.847 1.00 89.56 178 LEU A N 1
ATOM 1349 C CA . LEU A 1 178 ? 11.167 -2.638 -4.909 1.00 89.56 178 LEU A CA 1
ATOM 1350 C C . LEU A 1 178 ? 10.793 -3.026 -3.482 1.00 89.56 178 LEU A C 1
ATOM 1352 O O . LEU A 1 178 ? 11.528 -2.710 -2.550 1.00 89.56 178 LEU A O 1
ATOM 1356 N N . CYS A 1 179 ? 9.672 -3.721 -3.304 1.00 85.12 179 CYS A N 1
ATOM 1357 C CA . CYS A 1 179 ? 9.142 -4.015 -1.977 1.00 85.12 179 CYS A CA 1
ATOM 1358 C C . CYS A 1 179 ? 9.776 -5.253 -1.315 1.00 85.12 179 CYS A C 1
ATOM 1360 O O . CYS A 1 179 ? 9.468 -5.533 -0.157 1.00 85.12 179 CYS A O 1
ATOM 1362 N N . ALA A 1 180 ? 10.642 -6.004 -2.002 1.00 85.12 180 ALA A N 1
ATOM 1363 C CA . ALA A 1 180 ? 11.240 -7.218 -1.446 1.00 85.12 180 ALA A CA 1
ATOM 1364 C C . ALA A 1 180 ? 11.982 -6.992 -0.107 1.00 85.12 180 ALA A C 1
ATOM 1366 O O . ALA A 1 180 ? 11.680 -7.715 0.845 1.00 85.12 180 ALA A O 1
ATOM 1367 N N . PRO A 1 181 ? 12.866 -5.980 0.050 1.00 81.06 181 PRO A N 1
ATOM 1368 C CA . PRO A 1 181 ? 13.598 -5.793 1.304 1.00 81.06 181 PRO A CA 1
ATOM 1369 C C . PRO A 1 181 ? 12.690 -5.389 2.460 1.00 81.06 181 PRO A C 1
ATOM 1371 O O . PRO A 1 181 ? 12.890 -5.833 3.586 1.00 81.06 181 PRO A O 1
ATOM 1374 N N . VAL A 1 182 ? 11.657 -4.578 2.198 1.00 77.31 182 VAL A N 1
ATOM 1375 C CA . VAL A 1 182 ? 10.711 -4.217 3.258 1.00 77.31 182 VAL A CA 1
ATOM 1376 C C . VAL A 1 182 ? 9.900 -5.427 3.685 1.00 77.31 182 VAL A C 1
ATOM 1378 O O . VAL A 1 182 ? 9.586 -5.533 4.862 1.00 77.31 182 VAL A O 1
ATOM 1381 N N . GLN A 1 183 ? 9.595 -6.363 2.782 1.00 74.50 183 GLN A N 1
ATOM 1382 C CA . GLN A 1 183 ? 8.825 -7.568 3.090 1.00 74.50 183 GLN A CA 1
ATOM 1383 C C . GLN A 1 183 ? 9.601 -8.607 3.908 1.00 74.50 183 GLN A C 1
ATOM 1385 O O . GLN A 1 183 ? 8.965 -9.360 4.647 1.00 74.50 183 GLN A O 1
ATOM 1390 N N . ASP A 1 184 ? 10.932 -8.605 3.847 1.00 73.81 184 ASP A N 1
ATOM 1391 C CA . ASP A 1 184 ? 11.780 -9.551 4.569 1.00 73.81 184 ASP A CA 1
ATOM 1392 C C . ASP A 1 184 ? 11.763 -9.282 6.093 1.00 73.81 184 ASP A C 1
ATOM 1394 O O . ASP A 1 184 ? 12.226 -8.228 6.547 1.00 73.81 184 ASP A O 1
ATOM 1398 N N . PRO A 1 185 ? 11.261 -10.223 6.923 1.00 64.12 185 PRO A N 1
ATOM 1399 C CA . PRO A 1 185 ? 11.232 -10.102 8.383 1.00 64.12 185 PRO A CA 1
ATOM 1400 C C . PRO A 1 185 ? 12.598 -9.832 9.025 1.00 64.12 185 PRO A C 1
ATOM 1402 O O . PRO A 1 185 ? 12.653 -9.228 10.097 1.00 64.12 185 PRO A O 1
ATOM 1405 N N . THR A 1 186 ? 13.684 -10.263 8.381 1.00 66.00 186 THR A N 1
ATOM 1406 C CA . THR A 1 186 ? 15.067 -10.097 8.854 1.00 66.00 186 THR A CA 1
ATOM 1407 C C . THR A 1 186 ? 15.637 -8.711 8.540 1.00 66.00 186 THR A C 1
ATOM 1409 O O . THR A 1 186 ? 16.541 -8.247 9.233 1.00 66.00 186 THR A O 1
ATOM 1412 N N . VAL A 1 187 ? 15.057 -8.015 7.556 1.00 62.00 187 VAL A N 1
ATOM 1413 C CA . VAL A 1 187 ? 15.454 -6.669 7.103 1.00 62.00 187 VAL A CA 1
ATOM 1414 C C . VAL A 1 187 ? 14.508 -5.577 7.636 1.00 62.00 187 VAL A C 1
ATOM 1416 O O . VAL A 1 187 ? 14.885 -4.406 7.681 1.00 62.00 187 VAL A O 1
ATOM 1419 N N . CYS A 1 188 ? 13.318 -5.959 8.133 1.00 54.16 188 CYS A N 1
ATOM 1420 C CA . CYS A 1 188 ? 12.210 -5.129 8.657 1.00 54.16 188 CYS A CA 1
ATOM 1421 C C . CYS A 1 188 ? 12.549 -3.998 9.655 1.00 54.16 188 CYS A C 1
ATOM 1423 O O . CYS A 1 188 ? 11.649 -3.257 10.044 1.00 54.16 188 CYS A O 1
ATOM 1425 N N . ALA A 1 189 ? 13.797 -3.849 10.090 1.00 53.44 189 ALA A N 1
ATOM 1426 C CA . ALA A 1 189 ? 14.264 -2.755 10.937 1.00 53.44 189 ALA A CA 1
ATOM 1427 C C . ALA A 1 189 ? 14.798 -1.542 10.141 1.00 53.44 189 ALA A C 1
ATOM 1429 O O . ALA A 1 189 ? 15.644 -0.811 10.646 1.00 53.44 189 ALA A O 1
ATOM 1430 N N . GLY A 1 190 ? 14.327 -1.320 8.907 1.00 57.06 190 GLY A N 1
ATOM 1431 C CA . GLY A 1 190 ? 14.694 -0.133 8.123 1.00 57.06 190 GLY A CA 1
ATOM 1432 C C . GLY A 1 190 ? 16.068 -0.202 7.451 1.00 57.06 190 GLY A C 1
ATOM 1433 O O . GLY A 1 190 ? 16.582 0.825 7.023 1.00 57.06 190 GLY A O 1
ATOM 1434 N N . ASN A 1 191 ? 16.652 -1.396 7.314 1.00 66.88 191 ASN A N 1
ATOM 1435 C CA . ASN A 1 191 ? 17.935 -1.598 6.630 1.00 66.88 191 ASN A CA 1
ATOM 1436 C C . ASN A 1 191 ? 17.742 -1.902 5.138 1.00 66.88 191 ASN A C 1
ATOM 1438 O O . ASN A 1 191 ? 18.284 -2.872 4.607 1.00 66.88 191 ASN A O 1
ATOM 1442 N N . VAL A 1 192 ? 16.958 -1.075 4.447 1.00 76.44 192 VAL A N 1
ATOM 1443 C CA . VAL A 1 192 ? 16.981 -1.088 2.983 1.00 76.44 192 VAL A CA 1
ATOM 1444 C C . VAL A 1 192 ? 18.399 -0.693 2.545 1.00 76.44 192 VAL A C 1
ATOM 1446 O O . VAL A 1 192 ? 18.894 0.343 2.998 1.00 76.44 192 VAL A O 1
ATOM 1449 N N . PRO A 1 193 ? 19.077 -1.484 1.693 1.00 80.88 193 PRO A N 1
ATOM 1450 C CA . PRO A 1 193 ? 20.396 -1.122 1.198 1.00 80.88 193 PRO A CA 1
ATOM 1451 C C . PRO A 1 193 ? 20.373 0.254 0.514 1.00 80.88 193 PRO A C 1
ATOM 1453 O O . PRO A 1 193 ? 19.464 0.524 -0.281 1.00 80.88 193 PRO A O 1
ATOM 1456 N N . PRO A 1 194 ? 21.362 1.129 0.771 1.00 83.31 194 PRO A N 1
ATOM 1457 C CA . PRO A 1 194 ? 21.507 2.361 0.008 1.00 83.31 194 PRO A CA 1
ATOM 1458 C C . PRO A 1 194 ? 21.566 2.040 -1.488 1.00 83.31 194 PRO A C 1
ATOM 1460 O O . PRO A 1 194 ? 22.279 1.125 -1.889 1.00 83.31 194 PRO A O 1
ATOM 1463 N N . GLY A 1 195 ? 20.823 2.780 -2.309 1.00 89.62 195 GLY A N 1
ATOM 1464 C CA . GLY A 1 195 ? 20.800 2.550 -3.756 1.00 89.62 195 GLY A CA 1
ATOM 1465 C C . GLY A 1 195 ? 19.818 1.475 -4.241 1.00 89.62 195 GLY A C 1
ATOM 1466 O O . GLY A 1 195 ? 19.725 1.259 -5.447 1.00 89.62 195 GLY A O 1
ATOM 1467 N N . HIS A 1 196 ? 19.053 0.825 -3.348 1.00 91.56 196 HIS A N 1
ATOM 1468 C CA . HIS A 1 196 ? 18.128 -0.262 -3.720 1.00 91.56 196 HIS A CA 1
ATOM 1469 C C . HIS A 1 196 ? 17.164 0.117 -4.852 1.00 91.56 196 HIS A C 1
ATOM 1471 O O . HIS A 1 196 ? 16.936 -0.674 -5.764 1.00 91.56 196 HIS A O 1
ATOM 1477 N N . VAL A 1 197 ? 16.623 1.339 -4.827 1.00 92.94 197 VAL A N 1
ATOM 1478 C CA . VAL A 1 197 ? 15.708 1.829 -5.870 1.00 92.94 197 VAL A CA 1
ATOM 1479 C C . VAL A 1 197 ? 16.407 1.884 -7.228 1.00 92.94 197 VAL A C 1
ATOM 1481 O O . VAL A 1 197 ? 15.876 1.378 -8.215 1.00 92.94 197 VAL A O 1
ATOM 1484 N N . GLN A 1 198 ? 17.606 2.461 -7.278 1.00 94.69 198 GLN A N 1
ATOM 1485 C CA . GLN A 1 198 ? 18.394 2.614 -8.499 1.00 94.69 198 GLN A CA 1
ATOM 1486 C C . GLN A 1 198 ? 18.780 1.247 -9.075 1.00 94.69 198 GLN A C 1
ATOM 1488 O O . GLN A 1 198 ? 18.616 1.009 -10.274 1.00 94.69 198 GLN A O 1
ATOM 1493 N N . ASP A 1 199 ? 19.223 0.323 -8.222 1.00 94.88 199 ASP A N 1
ATOM 1494 C CA . ASP A 1 199 ? 19.595 -1.032 -8.631 1.00 94.88 199 ASP A CA 1
ATOM 1495 C C . ASP A 1 199 ? 18.387 -1.822 -9.150 1.00 94.88 199 ASP A C 1
ATOM 1497 O O . ASP A 1 199 ? 18.467 -2.452 -10.213 1.00 94.88 199 ASP A O 1
ATOM 1501 N N . ALA A 1 200 ? 17.249 -1.741 -8.453 1.00 94.88 200 ALA A N 1
ATOM 1502 C CA . ALA A 1 200 ? 16.003 -2.382 -8.858 1.00 94.88 200 ALA A CA 1
ATOM 1503 C C . ALA A 1 200 ? 15.496 -1.839 -10.202 1.00 94.88 200 ALA A C 1
ATOM 1505 O O . ALA A 1 200 ? 15.163 -2.629 -11.089 1.00 94.88 200 ALA A O 1
ATOM 1506 N N . VAL A 1 201 ? 15.489 -0.514 -10.393 1.00 96.19 201 VAL A N 1
ATOM 1507 C CA . VAL A 1 201 ? 15.082 0.124 -11.657 1.00 96.19 201 VAL A CA 1
ATOM 1508 C C . VAL A 1 201 ? 16.029 -0.265 -12.789 1.00 96.19 201 VAL A C 1
ATOM 1510 O O . VAL A 1 201 ? 15.572 -0.645 -13.868 1.00 96.19 201 VAL A O 1
ATOM 1513 N N . ALA A 1 202 ? 17.342 -0.220 -12.560 1.00 95.12 202 ALA A N 1
ATOM 1514 C CA . ALA A 1 202 ? 18.326 -0.579 -13.573 1.00 95.12 202 ALA A CA 1
ATOM 1515 C C . ALA A 1 202 ? 18.207 -2.056 -13.986 1.00 95.12 202 ALA A C 1
ATOM 1517 O O . ALA A 1 202 ? 18.260 -2.372 -15.177 1.00 95.12 202 ALA A O 1
ATOM 1518 N N . PHE A 1 203 ? 18.023 -2.964 -13.023 1.00 96.19 203 PHE A N 1
ATOM 1519 C CA . PHE A 1 203 ? 17.776 -4.382 -13.289 1.00 96.19 203 PHE A CA 1
ATOM 1520 C C . PHE A 1 203 ? 16.478 -4.589 -14.076 1.00 96.19 203 PHE A C 1
ATOM 1522 O O . PHE A 1 203 ? 16.478 -5.265 -15.106 1.00 96.19 203 PHE A O 1
ATOM 1529 N N . PHE A 1 204 ? 15.396 -3.953 -13.631 1.00 96.88 204 PHE A N 1
ATOM 1530 C CA . PHE A 1 204 ? 14.083 -4.039 -14.254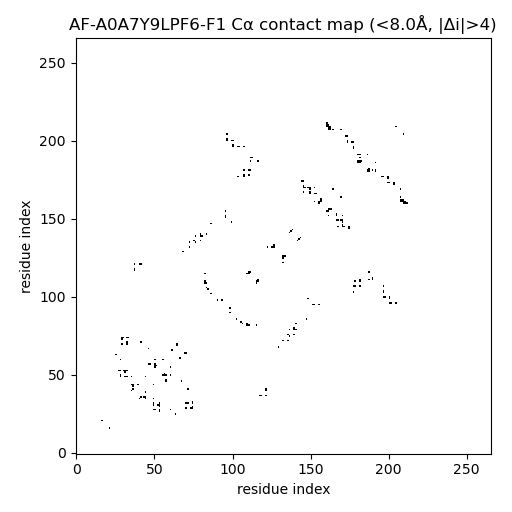 1.00 96.88 204 PHE A CA 1
ATOM 1531 C C . PHE A 1 204 ? 14.085 -3.537 -15.707 1.00 96.88 204 PHE A C 1
ATOM 1533 O O . PHE A 1 204 ? 13.618 -4.243 -16.602 1.00 96.88 204 PHE A O 1
ATOM 1540 N N . LEU A 1 205 ? 14.664 -2.362 -15.973 1.00 95.12 205 LEU A N 1
ATOM 1541 C CA . LEU A 1 205 ? 14.712 -1.780 -17.318 1.00 95.12 205 LEU A CA 1
ATOM 1542 C C . LEU A 1 205 ? 15.572 -2.596 -18.286 1.00 95.12 205 LEU A C 1
ATOM 1544 O O . LEU A 1 205 ? 15.204 -2.728 -19.455 1.00 95.12 205 LEU A O 1
ATOM 1548 N N . ARG A 1 206 ? 16.675 -3.191 -17.807 1.00 93.94 206 ARG A N 1
ATOM 1549 C CA . ARG A 1 206 ? 17.452 -4.157 -18.600 1.00 93.94 206 ARG A CA 1
ATOM 1550 C C . ARG A 1 206 ? 16.612 -5.384 -18.954 1.00 93.94 206 ARG A C 1
ATOM 1552 O O . ARG A 1 206 ? 16.607 -5.789 -20.112 1.00 93.94 206 ARG A O 1
ATOM 1559 N N . GLY A 1 207 ? 15.868 -5.931 -17.990 1.00 93.00 207 GLY A N 1
ATOM 1560 C CA . GLY A 1 207 ? 14.961 -7.064 -18.211 1.00 93.00 207 GLY A CA 1
ATOM 1561 C C . GLY A 1 207 ? 13.814 -6.757 -19.181 1.00 93.00 207 GLY A C 1
ATOM 1562 O O . GLY A 1 207 ? 13.410 -7.631 -19.942 1.00 93.00 207 GLY A O 1
ATOM 1563 N N . CYS A 1 208 ? 13.337 -5.510 -19.211 1.00 93.06 208 CYS A N 1
ATOM 1564 C CA . CYS A 1 208 ? 12.312 -5.052 -20.156 1.00 93.06 208 CYS A CA 1
ATOM 1565 C C . CYS A 1 208 ? 12.859 -4.731 -21.558 1.00 93.06 208 CYS A C 1
ATOM 1567 O O . CYS A 1 208 ? 12.078 -4.415 -22.452 1.00 93.06 208 CYS A O 1
ATOM 1569 N N . GLY A 1 209 ? 14.180 -4.775 -21.766 1.00 88.44 209 GLY A N 1
ATOM 1570 C CA . GLY A 1 209 ? 14.800 -4.438 -23.049 1.00 88.44 209 GLY A CA 1
ATOM 1571 C C . GLY A 1 209 ? 14.804 -2.938 -23.369 1.00 88.44 209 GLY A C 1
ATOM 1572 O O . GLY A 1 209 ? 14.788 -2.569 -24.543 1.00 88.44 209 GLY A O 1
ATOM 1573 N N . CYS A 1 210 ? 14.814 -2.071 -22.350 1.00 81.19 210 CYS A N 1
ATOM 1574 C CA . CYS A 1 210 ? 14.859 -0.621 -22.535 1.00 81.19 210 CYS A CA 1
ATOM 1575 C C . CYS A 1 210 ? 16.119 -0.206 -23.296 1.00 81.19 210 CYS A C 1
ATOM 1577 O O . CYS A 1 210 ? 17.243 -0.483 -22.870 1.00 81.19 210 CYS A O 1
ATOM 1579 N N . ARG A 1 211 ? 15.938 0.501 -24.413 1.00 71.12 211 ARG A N 1
ATOM 1580 C CA . ARG A 1 211 ? 17.052 1.053 -25.186 1.00 71.12 211 ARG A CA 1
ATOM 1581 C C . ARG A 1 211 ? 17.416 2.403 -24.586 1.00 71.12 211 ARG A C 1
ATOM 1583 O O . ARG A 1 211 ? 16.712 3.386 -24.782 1.00 71.12 211 ARG A O 1
ATOM 1590 N N . ALA A 1 212 ? 18.489 2.447 -23.806 1.00 55.97 212 ALA A N 1
ATOM 1591 C CA . ALA A 1 212 ? 18.996 3.692 -23.242 1.00 55.97 212 ALA A CA 1
ATOM 1592 C C . ALA A 1 212 ? 19.563 4.587 -24.360 1.00 55.97 212 ALA A C 1
ATOM 1594 O O . ALA A 1 212 ? 20.747 4.509 -24.657 1.00 55.97 212 ALA A O 1
ATOM 1595 N N . GLY A 1 213 ? 18.718 5.414 -24.984 1.00 47.47 213 GLY A N 1
ATOM 1596 C CA . GLY A 1 213 ? 19.117 6.350 -26.038 1.00 47.47 213 GLY A CA 1
ATOM 1597 C C . GLY A 1 213 ? 19.497 5.661 -27.355 1.00 47.47 213 GLY A C 1
ATOM 1598 O O . GLY A 1 213 ? 20.215 4.667 -27.392 1.00 47.47 213 GLY A O 1
ATOM 1599 N N . GLY A 1 214 ? 18.992 6.179 -28.473 1.00 37.28 214 GLY A N 1
ATOM 1600 C CA . GLY A 1 214 ? 19.261 5.630 -29.799 1.00 37.28 214 GLY A CA 1
ATOM 1601 C C . GLY A 1 214 ? 20.747 5.658 -30.167 1.00 37.28 214 GLY A C 1
ATOM 1602 O O . GLY A 1 214 ? 21.256 6.679 -30.614 1.00 37.28 214 GLY A O 1
ATOM 1603 N N . ALA A 1 215 ? 21.411 4.512 -30.073 1.00 29.91 215 ALA A N 1
ATOM 1604 C CA . ALA A 1 215 ? 22.449 4.135 -31.019 1.00 29.91 215 ALA A CA 1
ATOM 1605 C C . ALA A 1 215 ? 21.830 3.082 -31.943 1.00 29.91 215 ALA A C 1
ATOM 1607 O O . ALA A 1 215 ? 21.338 2.048 -31.484 1.00 29.91 215 ALA A O 1
ATOM 1608 N N . ALA A 1 216 ? 21.774 3.391 -33.239 1.00 32.44 216 ALA A N 1
ATOM 1609 C CA . ALA A 1 216 ? 21.353 2.446 -34.264 1.00 32.44 216 ALA A CA 1
ATOM 1610 C C . ALA A 1 216 ? 22.168 1.144 -34.142 1.00 32.44 216 ALA A C 1
ATOM 1612 O O . ALA A 1 216 ? 23.353 1.211 -33.807 1.00 32.44 216 ALA A O 1
ATOM 1613 N N . PRO A 1 217 ? 21.577 -0.034 -34.409 1.00 34.50 217 PRO A N 1
ATOM 1614 C CA . PRO A 1 217 ? 22.352 -1.260 -34.462 1.00 34.50 217 PRO A CA 1
ATOM 1615 C C . PRO A 1 217 ? 23.296 -1.156 -35.664 1.00 34.50 217 PRO A C 1
ATOM 1617 O O . PRO A 1 217 ? 22.855 -1.208 -36.809 1.00 34.50 217 PRO A O 1
ATOM 1620 N N . THR A 1 218 ? 24.589 -0.961 -35.418 1.00 35.75 218 THR A N 1
ATOM 1621 C CA . THR A 1 218 ? 25.601 -1.290 -36.417 1.00 35.75 218 THR A CA 1
ATOM 1622 C C . THR A 1 218 ? 25.679 -2.805 -36.465 1.00 35.75 218 THR A C 1
ATOM 1624 O O . THR A 1 218 ? 26.100 -3.443 -35.497 1.00 35.75 218 THR A O 1
ATOM 1627 N N . ASP A 1 219 ? 25.196 -3.360 -37.572 1.00 38.22 219 ASP A N 1
ATOM 1628 C CA . ASP A 1 219 ? 25.477 -4.720 -38.001 1.00 38.22 219 ASP A CA 1
ATOM 1629 C C . ASP A 1 219 ? 26.979 -4.990 -37.887 1.00 38.22 219 ASP A C 1
ATOM 1631 O O . ASP A 1 219 ? 27.764 -4.470 -38.670 1.00 38.22 219 ASP A O 1
ATOM 1635 N N . ASP A 1 220 ? 27.365 -5.807 -36.912 1.00 33.66 220 ASP A N 1
ATOM 1636 C CA . ASP A 1 220 ? 28.637 -6.525 -36.918 1.00 33.66 220 ASP A CA 1
ATOM 1637 C C . ASP A 1 220 ? 28.492 -7.808 -36.090 1.00 33.66 220 ASP A C 1
ATOM 1639 O O . ASP A 1 220 ? 29.036 -7.985 -35.003 1.00 33.66 220 ASP A O 1
ATOM 1643 N N . VAL A 1 221 ? 27.710 -8.748 -36.627 1.00 39.66 221 VAL A N 1
ATOM 1644 C CA . VAL A 1 221 ? 27.838 -10.168 -36.272 1.00 39.66 221 VAL A CA 1
ATOM 1645 C C . VAL A 1 221 ? 28.128 -10.946 -37.544 1.00 39.66 221 VAL A C 1
ATOM 1647 O O . VAL A 1 221 ? 27.300 -11.684 -38.078 1.00 39.66 221 VAL A O 1
ATOM 1650 N N . ARG A 1 222 ? 29.354 -10.780 -38.041 1.00 31.58 222 ARG A N 1
ATOM 1651 C CA . ARG A 1 222 ? 29.982 -11.771 -38.910 1.00 31.58 222 ARG A CA 1
ATOM 1652 C C . ARG A 1 222 ? 31.502 -11.689 -38.812 1.00 31.58 222 ARG A C 1
ATOM 1654 O O . ARG A 1 222 ? 32.127 -11.012 -39.611 1.00 31.58 222 ARG A O 1
ATOM 1661 N N . ALA A 1 223 ? 32.081 -12.426 -37.863 1.00 29.56 223 ALA A N 1
ATOM 1662 C CA . ALA A 1 223 ? 33.200 -13.347 -38.107 1.00 29.56 223 ALA A CA 1
ATOM 1663 C C . ALA A 1 223 ? 33.913 -13.761 -36.809 1.00 29.56 223 ALA A C 1
ATOM 1665 O O . ALA A 1 223 ? 34.401 -12.916 -36.074 1.00 29.56 223 ALA A O 1
ATOM 1666 N N . SER A 1 224 ? 34.117 -15.082 -36.689 1.00 29.14 224 SER A N 1
ATOM 1667 C CA . SER A 1 224 ? 35.348 -15.709 -36.170 1.00 29.14 224 SER A CA 1
ATOM 1668 C C . SER A 1 224 ? 35.562 -15.688 -34.644 1.00 29.14 224 SER A C 1
ATOM 1670 O O . SER A 1 224 ? 35.550 -14.644 -34.020 1.00 29.14 224 SER A O 1
ATOM 1672 N N . ALA A 1 225 ? 35.845 -16.782 -33.942 1.00 32.62 225 ALA A N 1
ATOM 1673 C CA . ALA A 1 225 ? 36.021 -18.180 -34.305 1.00 32.62 225 ALA A CA 1
ATOM 1674 C C . ALA A 1 225 ? 35.975 -19.029 -33.026 1.00 32.62 225 ALA A C 1
ATOM 1676 O O . ALA A 1 225 ? 36.357 -18.595 -31.942 1.00 32.62 225 ALA A O 1
ATOM 1677 N N . ALA A 1 226 ? 35.555 -20.278 -33.196 1.00 28.80 226 ALA A N 1
ATOM 1678 C CA . ALA A 1 226 ? 35.720 -21.355 -32.237 1.00 28.80 226 ALA A CA 1
ATOM 1679 C C . ALA A 1 226 ? 37.196 -21.603 -31.878 1.00 28.80 226 ALA A C 1
ATOM 1681 O O . ALA A 1 226 ? 38.013 -21.676 -32.800 1.00 28.80 226 ALA A O 1
ATOM 1682 N N . ARG A 1 227 ? 37.492 -21.875 -30.591 1.00 28.95 227 ARG A N 1
ATOM 1683 C CA . ARG A 1 227 ? 38.236 -23.070 -30.113 1.00 28.95 227 ARG A CA 1
ATOM 1684 C C . ARG A 1 227 ? 38.349 -23.149 -28.561 1.00 28.95 227 ARG A C 1
ATOM 1686 O O . ARG A 1 227 ? 37.882 -22.218 -27.918 1.00 28.95 227 ARG A O 1
ATOM 1693 N N . PRO A 1 228 ? 38.788 -24.278 -27.951 1.00 34.66 228 PRO A N 1
ATOM 1694 C CA . PRO A 1 228 ? 37.955 -25.120 -27.082 1.00 34.66 228 PRO A CA 1
ATOM 1695 C C . PRO A 1 228 ? 38.416 -25.190 -25.606 1.00 34.66 228 PRO A C 1
ATOM 1697 O O . PRO A 1 228 ? 39.338 -24.500 -25.187 1.00 34.66 228 PRO A O 1
ATOM 1700 N N . ALA A 1 229 ? 37.737 -26.048 -24.834 1.00 31.52 229 ALA A N 1
ATOM 1701 C CA . ALA A 1 229 ? 38.008 -26.420 -23.445 1.00 31.52 229 ALA A CA 1
ATOM 1702 C C . ALA A 1 229 ? 39.369 -27.118 -23.225 1.00 31.52 229 ALA A C 1
ATOM 1704 O O . ALA A 1 229 ? 39.756 -27.921 -24.066 1.00 31.52 229 ALA A O 1
ATOM 1705 N N . GLU A 1 230 ? 40.025 -26.868 -22.077 1.00 28.22 230 GLU A N 1
ATOM 1706 C CA . GLU A 1 230 ? 40.412 -27.878 -21.060 1.00 28.22 230 GLU A CA 1
ATOM 1707 C C . GLU A 1 230 ? 41.272 -27.317 -19.889 1.00 28.22 230 GLU A C 1
ATOM 1709 O O . GLU A 1 230 ? 42.180 -26.519 -20.085 1.00 28.22 230 GLU A O 1
ATOM 1714 N N . ALA A 1 231 ? 40.961 -27.828 -18.684 1.00 28.73 231 ALA A N 1
ATOM 1715 C CA . ALA A 1 231 ? 41.826 -28.223 -17.551 1.00 28.73 231 ALA A CA 1
ATOM 1716 C C . ALA A 1 231 ? 42.632 -27.222 -16.665 1.00 28.73 231 ALA A C 1
ATOM 1718 O O . ALA A 1 231 ? 43.679 -26.710 -17.029 1.00 28.73 231 ALA A O 1
ATOM 1719 N N . SER A 1 232 ? 42.193 -27.153 -15.391 1.00 27.11 232 SER A N 1
ATOM 1720 C CA . SER A 1 232 ? 42.915 -27.554 -14.153 1.00 27.11 232 SER A CA 1
ATOM 1721 C C . SER A 1 232 ? 44.292 -26.954 -13.784 1.00 27.11 232 SER A C 1
ATOM 1723 O O . SER A 1 232 ? 45.293 -27.297 -14.398 1.00 27.11 232 SER A O 1
ATOM 1725 N N . ALA A 1 233 ? 44.362 -26.251 -12.634 1.00 28.73 233 ALA A N 1
ATOM 1726 C CA . ALA A 1 233 ? 45.081 -26.669 -11.401 1.00 28.73 233 ALA A CA 1
ATOM 1727 C C . ALA A 1 233 ? 45.598 -25.495 -10.518 1.00 28.73 233 ALA A C 1
ATOM 1729 O O . ALA A 1 233 ? 46.445 -24.714 -10.924 1.00 28.73 233 ALA A O 1
ATOM 1730 N N . ALA A 1 234 ? 45.113 -25.472 -9.267 1.00 27.67 234 ALA A N 1
ATOM 1731 C CA . ALA A 1 234 ? 45.872 -25.438 -8.002 1.00 27.67 234 ALA A CA 1
ATOM 1732 C C . ALA A 1 234 ? 46.900 -24.316 -7.643 1.00 27.67 234 ALA A C 1
ATOM 1734 O O . ALA A 1 234 ? 48.008 -24.260 -8.156 1.00 27.67 234 ALA A O 1
ATOM 1735 N N . THR A 1 235 ? 46.572 -23.628 -6.531 1.00 26.81 235 THR A N 1
ATOM 1736 C CA . THR A 1 235 ? 47.383 -23.490 -5.287 1.00 26.81 235 THR A CA 1
ATOM 1737 C C . THR A 1 235 ? 48.334 -22.292 -5.052 1.00 26.81 235 THR A C 1
ATOM 1739 O O . THR A 1 235 ? 49.451 -22.232 -5.542 1.00 26.81 235 THR A O 1
ATOM 1742 N N . SER A 1 236 ? 47.882 -21.465 -4.088 1.00 28.30 236 SER A N 1
ATOM 1743 C CA . SER A 1 236 ? 48.551 -20.757 -2.964 1.00 28.30 236 SER A CA 1
ATOM 1744 C C . SER A 1 236 ? 49.679 -19.737 -3.180 1.00 28.30 236 SER A C 1
ATOM 1746 O O . SER A 1 236 ? 50.720 -20.070 -3.727 1.00 28.30 236 SER A O 1
ATOM 1748 N N . ALA A 1 237 ? 49.572 -18.584 -2.498 1.00 28.47 237 ALA A N 1
ATOM 1749 C CA . ALA A 1 237 ? 50.368 -18.283 -1.291 1.00 28.47 237 ALA A CA 1
ATOM 1750 C C . ALA A 1 237 ? 49.948 -16.954 -0.615 1.00 28.47 237 ALA A C 1
ATOM 1752 O O . ALA A 1 237 ? 49.529 -16.001 -1.262 1.00 28.47 237 ALA A O 1
ATOM 1753 N N . ARG A 1 238 ? 50.069 -16.942 0.719 1.00 25.88 238 ARG A N 1
ATOM 1754 C CA . ARG A 1 238 ? 49.860 -15.848 1.691 1.00 25.88 238 ARG A CA 1
ATOM 1755 C C . ARG A 1 238 ? 50.952 -14.765 1.640 1.00 25.88 238 ARG A C 1
ATOM 1757 O O . ARG A 1 238 ? 52.100 -15.116 1.408 1.00 25.88 238 ARG A O 1
ATOM 1764 N N . ALA A 1 239 ? 50.606 -13.545 2.079 1.00 27.98 239 ALA A N 1
ATOM 1765 C CA . ALA A 1 239 ? 51.294 -12.710 3.101 1.00 27.98 239 ALA A CA 1
ATOM 1766 C C . ALA A 1 239 ? 50.703 -11.277 3.047 1.00 27.98 239 ALA A C 1
ATOM 1768 O O . ALA A 1 239 ? 50.783 -10.621 2.021 1.00 27.98 239 ALA A O 1
ATOM 1769 N N . SER A 1 240 ? 49.848 -10.851 3.982 1.00 26.48 240 SER A N 1
ATOM 1770 C CA . SER A 1 240 ? 50.134 -10.214 5.284 1.00 26.48 240 SER A CA 1
ATOM 1771 C C . SER A 1 240 ? 50.710 -8.785 5.252 1.00 26.48 240 SER A C 1
ATOM 1773 O O . SER A 1 240 ? 51.851 -8.574 4.853 1.00 26.48 240 SER A O 1
ATOM 1775 N N . SER A 1 241 ? 49.963 -7.896 5.920 1.00 27.62 241 SER A N 1
ATOM 1776 C CA . SER A 1 241 ? 50.398 -6.802 6.814 1.00 27.62 241 SER A CA 1
ATOM 1777 C C . SER A 1 241 ? 50.144 -5.368 6.338 1.00 27.62 241 SER A C 1
ATOM 1779 O O . SER A 1 241 ? 50.358 -5.030 5.181 1.00 27.62 241 SER A O 1
ATOM 1781 N N . GLY A 1 242 ? 49.709 -4.530 7.287 1.00 27.70 242 GLY A N 1
ATOM 1782 C CA . GLY A 1 242 ? 49.670 -3.075 7.148 1.00 27.70 242 GLY A CA 1
ATOM 1783 C C . GLY A 1 242 ? 48.504 -2.427 7.889 1.00 27.70 242 GLY A C 1
ATOM 1784 O O . GLY A 1 242 ? 47.464 -2.167 7.303 1.00 27.70 242 GLY A O 1
ATOM 1785 N N . ALA A 1 243 ? 48.680 -2.193 9.187 1.00 26.80 243 ALA A N 1
ATOM 1786 C CA . ALA A 1 243 ? 47.750 -1.494 10.067 1.00 26.80 243 ALA A CA 1
ATOM 1787 C C . ALA A 1 243 ? 47.629 0.010 9.748 1.00 26.80 243 ALA A C 1
ATOM 1789 O O . ALA A 1 243 ? 48.606 0.618 9.320 1.00 26.80 243 ALA A O 1
ATOM 1790 N N . SER A 1 244 ? 46.497 0.635 10.095 1.00 28.14 244 SER A N 1
ATOM 1791 C CA . SER A 1 244 ? 46.448 1.741 11.075 1.00 28.14 244 SER A CA 1
ATOM 1792 C C . SER A 1 244 ? 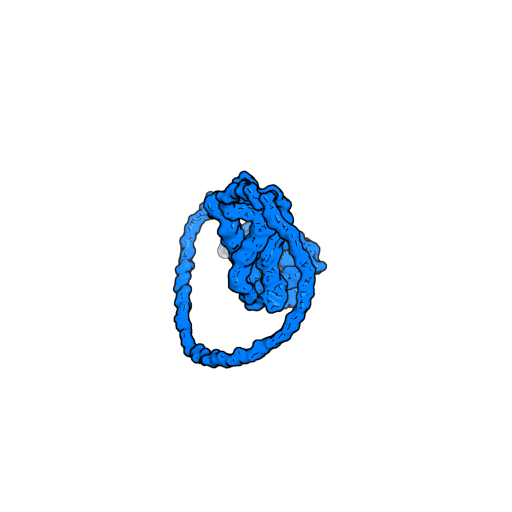45.041 2.317 11.237 1.00 28.14 244 SER A C 1
ATOM 1794 O O . SER A 1 244 ? 44.308 2.534 10.277 1.00 28.14 244 SER A O 1
ATOM 1796 N N . ALA A 1 245 ? 44.702 2.558 12.500 1.00 28.38 245 ALA A N 1
ATOM 1797 C CA . ALA A 1 245 ? 43.514 3.240 12.983 1.00 28.38 245 ALA A CA 1
ATOM 1798 C C . ALA A 1 245 ? 43.527 4.740 12.656 1.00 28.38 245 ALA A C 1
ATOM 1800 O O . ALA A 1 245 ? 44.594 5.344 12.608 1.00 28.38 245 ALA A O 1
ATOM 1801 N N . THR A 1 246 ? 42.349 5.361 12.573 1.00 28.70 246 THR A N 1
ATOM 1802 C CA . THR A 1 246 ? 42.091 6.715 13.093 1.00 28.70 246 THR A CA 1
ATOM 1803 C C . THR A 1 246 ? 40.598 6.852 13.389 1.00 28.70 246 THR A C 1
ATOM 1805 O O . THR A 1 246 ? 39.741 6.229 12.770 1.00 28.70 246 THR A O 1
ATOM 1808 N N . THR A 1 247 ? 40.343 7.639 14.416 1.00 26.00 247 THR A N 1
ATOM 1809 C CA . THR A 1 247 ? 39.176 7.725 15.274 1.00 26.00 247 THR A CA 1
ATOM 1810 C C . THR A 1 247 ? 38.607 9.152 15.178 1.00 26.00 247 THR A C 1
ATOM 1812 O O . THR A 1 247 ? 39.379 10.089 15.001 1.00 26.00 247 THR A O 1
ATOM 1815 N N . ILE A 1 248 ? 37.294 9.287 15.431 1.00 25.80 248 ILE A N 1
ATOM 1816 C CA . ILE A 1 248 ? 36.551 10.461 15.961 1.00 25.80 248 ILE A CA 1
ATOM 1817 C C . ILE A 1 248 ? 35.946 11.530 15.013 1.00 25.80 248 ILE A C 1
ATOM 1819 O O . ILE A 1 248 ? 36.631 12.168 14.226 1.00 25.80 248 ILE A O 1
ATOM 1823 N N . ALA A 1 249 ? 34.653 11.778 15.319 1.00 27.31 249 ALA A N 1
ATOM 1824 C CA . ALA A 1 249 ? 33.798 12.975 15.187 1.00 27.31 249 ALA A CA 1
ATOM 1825 C C . ALA A 1 249 ? 33.483 13.519 13.782 1.00 27.31 249 ALA A C 1
ATOM 1827 O O . ALA A 1 249 ? 34.326 13.570 12.909 1.00 27.31 249 ALA A O 1
ATOM 1828 N N . GLY A 1 250 ? 32.284 14.023 13.493 1.00 25.67 250 GLY A N 1
ATOM 1829 C CA . GLY A 1 250 ? 31.112 14.287 14.318 1.00 25.67 250 GLY A CA 1
ATOM 1830 C C . GLY A 1 250 ? 30.232 15.332 13.620 1.00 25.67 250 GLY A C 1
ATOM 1831 O O . GLY A 1 250 ? 30.757 16.264 13.031 1.00 25.67 250 GLY A O 1
ATOM 1832 N N . ASN A 1 251 ? 28.915 15.162 13.763 1.00 28.05 251 ASN A N 1
ATOM 1833 C CA . ASN A 1 251 ? 27.873 16.196 13.802 1.00 28.05 251 ASN A CA 1
ATOM 1834 C C . ASN A 1 251 ? 27.651 17.119 12.577 1.00 28.05 251 ASN A C 1
ATOM 1836 O O . ASN A 1 251 ? 28.497 17.936 12.245 1.00 28.05 251 ASN A O 1
ATOM 1840 N N . ALA A 1 252 ? 26.428 17.115 12.032 1.00 31.55 252 ALA A N 1
ATOM 1841 C CA . ALA A 1 252 ? 25.532 18.282 12.075 1.00 31.55 252 ALA A CA 1
ATOM 1842 C C . ALA A 1 252 ? 24.225 18.004 11.316 1.00 31.55 252 ALA A C 1
ATOM 1844 O O . ALA A 1 252 ? 24.211 17.684 10.130 1.00 31.55 252 ALA A O 1
ATOM 1845 N N . ALA A 1 253 ? 23.123 18.166 12.042 1.00 29.55 253 ALA A N 1
ATOM 1846 C CA . ALA A 1 253 ? 21.768 18.227 11.534 1.00 29.55 253 ALA A CA 1
ATOM 1847 C C . ALA A 1 253 ? 21.566 19.440 10.611 1.00 29.55 253 ALA A C 1
ATOM 1849 O O . ALA A 1 253 ? 22.054 20.532 10.900 1.00 29.55 253 ALA A O 1
ATOM 1850 N N . CYS A 1 254 ? 20.764 19.271 9.560 1.00 26.86 254 CYS A N 1
ATOM 1851 C CA . CYS A 1 254 ? 20.129 20.386 8.867 1.00 26.86 254 CYS A CA 1
ATOM 1852 C C . CYS A 1 254 ? 18.621 20.137 8.829 1.00 26.86 254 CYS A C 1
ATOM 1854 O O . CYS A 1 254 ? 18.073 19.513 7.925 1.00 26.86 254 CYS A O 1
ATOM 1856 N N . THR A 1 255 ? 17.968 20.591 9.893 1.00 28.14 255 THR A N 1
ATOM 1857 C CA . THR A 1 255 ? 16.523 20.758 9.978 1.00 28.14 255 THR A CA 1
ATOM 1858 C C . THR A 1 255 ? 16.176 22.028 9.209 1.00 28.14 255 THR A C 1
ATOM 1860 O O . THR A 1 255 ? 16.642 23.108 9.566 1.00 28.14 255 THR A O 1
ATOM 1863 N N . THR A 1 256 ? 15.355 21.947 8.166 1.00 32.62 256 THR A N 1
ATOM 1864 C CA . THR A 1 256 ? 14.665 23.133 7.643 1.00 32.62 256 THR A CA 1
ATOM 1865 C C . THR A 1 256 ? 13.193 22.804 7.482 1.00 32.62 256 THR A C 1
ATOM 1867 O O . THR A 1 256 ? 12.805 21.880 6.774 1.00 32.62 256 THR A O 1
ATOM 1870 N N . ALA A 1 257 ? 12.402 23.549 8.247 1.00 28.59 257 ALA A N 1
ATOM 1871 C CA . ALA A 1 257 ? 10.961 23.492 8.320 1.00 28.59 257 ALA A CA 1
ATOM 1872 C C . ALA A 1 257 ? 10.320 23.964 7.008 1.00 28.59 257 ALA A C 1
ATOM 1874 O O . ALA A 1 257 ? 10.731 24.975 6.439 1.00 28.59 257 ALA A O 1
ATOM 1875 N N . ILE A 1 258 ? 9.276 23.258 6.579 1.00 29.08 258 ILE A N 1
ATOM 1876 C CA . ILE A 1 258 ? 8.344 23.692 5.538 1.00 29.08 258 ILE A CA 1
ATOM 1877 C C . ILE A 1 258 ? 7.048 24.100 6.246 1.00 29.08 258 ILE A C 1
ATOM 1879 O O . ILE A 1 258 ? 6.440 23.292 6.947 1.00 29.08 258 ILE A O 1
ATOM 1883 N N . ALA A 1 259 ? 6.648 25.360 6.079 1.00 31.39 259 ALA A N 1
ATOM 1884 C CA . ALA A 1 259 ? 5.311 25.847 6.410 1.00 31.39 259 ALA A CA 1
ATOM 1885 C C . ALA A 1 259 ? 4.357 25.562 5.230 1.00 31.39 259 ALA A C 1
ATOM 1887 O O . ALA A 1 259 ? 4.790 25.684 4.080 1.00 31.39 259 ALA A O 1
ATOM 1888 N N . PRO A 1 260 ? 3.086 25.191 5.467 1.00 32.47 260 PRO A N 1
ATOM 1889 C CA . PRO A 1 260 ? 2.133 24.936 4.395 1.00 32.47 260 PRO A CA 1
ATOM 1890 C C . PRO A 1 260 ? 1.511 26.247 3.899 1.00 32.47 260 PRO A C 1
ATOM 1892 O O . PRO A 1 260 ? 1.106 27.088 4.698 1.00 32.47 260 PRO A O 1
ATOM 1895 N N . ALA A 1 261 ? 1.432 26.399 2.576 1.00 34.50 261 ALA A N 1
ATOM 1896 C CA . ALA A 1 261 ? 0.605 27.407 1.928 1.00 34.50 261 ALA A CA 1
ATOM 1897 C C . ALA A 1 261 ? -0.704 26.760 1.465 1.00 34.50 261 ALA A C 1
ATOM 1899 O O . ALA A 1 261 ? -0.716 25.674 0.884 1.00 34.50 261 ALA A O 1
ATOM 1900 N N . ASP A 1 262 ? -1.779 27.460 1.791 1.00 31.44 262 ASP A N 1
ATOM 1901 C CA . ASP A 1 262 ? -3.175 27.116 1.608 1.00 31.44 262 ASP A CA 1
ATOM 1902 C C . ASP A 1 262 ? -3.595 26.826 0.163 1.00 31.44 262 ASP A C 1
ATOM 1904 O O . ASP A 1 262 ? -3.177 27.489 -0.783 1.00 31.44 262 ASP A O 1
ATOM 1908 N N . GLY A 1 263 ? -4.561 25.911 0.062 1.00 31.75 263 GLY A N 1
ATOM 1909 C CA . GLY A 1 263 ? -5.810 26.174 -0.647 1.00 31.75 263 GLY A CA 1
ATOM 1910 C C . GLY A 1 263 ? -5.791 26.066 -2.166 1.00 31.75 263 GLY A C 1
ATOM 1911 O O . GLY A 1 263 ? -5.466 27.027 -2.852 1.00 31.75 263 GLY A O 1
ATOM 1912 N N . TYR A 1 264 ? -6.353 24.971 -2.686 1.00 29.67 264 TYR A N 1
ATOM 1913 C CA . TYR A 1 264 ? -7.272 25.087 -3.818 1.00 29.67 264 TYR A CA 1
ATOM 1914 C C . TYR A 1 264 ? -8.192 23.865 -3.966 1.00 29.67 264 TYR A C 1
ATOM 1916 O O . TYR A 1 264 ? -7.747 22.736 -4.148 1.00 29.67 264 TYR A O 1
ATOM 1924 N N . ALA A 1 265 ? -9.485 24.151 -3.894 1.00 34.25 265 ALA A N 1
ATOM 1925 C CA . ALA A 1 265 ? -10.629 23.432 -4.445 1.00 34.25 265 ALA A CA 1
ATOM 1926 C C . ALA A 1 265 ? -11.623 24.544 -4.856 1.00 34.25 265 ALA A C 1
ATOM 1928 O O . ALA A 1 265 ? -11.497 25.662 -4.332 1.00 34.25 265 ALA A O 1
ATOM 1929 N N . PRO A 1 266 ? -12.628 24.303 -5.710 1.00 53.72 266 PRO A N 1
ATOM 1930 C CA . PRO A 1 266 ? -13.115 23.022 -6.231 1.00 53.72 266 PRO A CA 1
ATOM 1931 C C . PRO A 1 266 ? -12.797 22.740 -7.705 1.00 53.72 266 PRO A C 1
ATOM 1933 O O . PRO A 1 266 ? -12.529 23.694 -8.467 1.00 53.72 266 PRO A O 1
#

pLDDT: mean 71.82, std 23.61, range [25.67, 97.06]

Organism: NCBI:txid516702

Solvent-accessible surface area (backbone atoms only — not comparable to full-atom values): 16834 Å² total; per-residue (Å²): 140,82,84,74,80,78,81,83,75,82,76,77,85,76,62,81,74,50,75,64,60,53,46,56,50,49,53,46,45,34,52,30,38,42,56,46,29,75,72,59,33,63,88,75,45,48,70,67,58,32,22,60,67,46,74,45,56,63,69,61,49,47,75,74,28,84,44,74,63,53,46,50,54,52,31,51,51,54,50,43,60,75,47,54,70,85,78,83,82,86,52,96,84,56,58,70,66,60,55,50,36,52,52,42,46,55,55,43,57,45,50,48,36,74,67,37,47,52,47,52,52,51,48,65,69,43,39,87,78,35,73,68,49,48,57,47,50,38,59,67,44,51,49,51,53,32,49,52,45,27,51,56,52,51,51,33,34,76,71,63,47,26,58,96,69,65,45,76,58,50,20,49,50,51,53,48,58,61,47,45,54,59,70,34,83,90,35,56,84,64,63,65,60,87,62,50,46,57,53,38,47,55,53,48,40,59,75,58,56,47,59,85,65,94,71,80,85,75,88,79,91,81,79,88,78,90,83,84,91,83,85,89,83,88,86,88,85,89,85,89,89,84,87,83,90,88,82,85,85,78,88,81,88,83,87,78,89,84,82,88,81,81,86,87,81,134

Sequence (266 aa):
MTDAPPPPRPAHAAGRPTRDQASALADHIVDAATRLITKNGYQATSIDAIAREAGVAKRTLYSRFAAKEDLLVAVLRRLVNDVVPPLRTDAQRVPLKDRLEAFGADLLDCSSGPTATAWRRLIMAELVHVPDLSALVRRETVDIIDGFVGALLQDAVNRGDLPAIDIPFAARSYRALLCAPVQDPTVCAGNVPPGHVQDAVAFFLRGCGCRAGGAAPTDDVRASAARPAEASAATSARASSGASATTIAGNAACTTAIAPADGYAP

Mean predicted aligned error: 15.73 Å

InterPro domains:
  IPR001647 DNA-binding HTH domain, TetR-type [PF00440] (29-75)
  IPR001647 DNA-binding HTH domain, TetR-type [PR00455] (29-42)
  IPR001647 DNA-binding HTH domain, TetR-type [PR00455] (50-73)
  IPR001647 DNA-binding HTH domain, TetR-type [PS50977] (23-83)
  IPR009057 Homedomain-like superfamily [SSF46689] (16-89)
  IPR023772 DNA-binding HTH domain, TetR-type, conserved site [PS01081] (41-72)
  IPR036271 Tetracyclin repressor-like, C-terminal domain superfamily [SSF48498] (96-208)
  IPR039536 Transcriptional regulator TetR, C-terminal, Proteobacteria type [PF14246] (99-206)
  IPR050109 HTH-type, TetR-like transcriptional regulator [PTHR30055] (8-212)

Secondary structure (DSSP, 8-state):
---PPPPPPP----PPPPHHHHHHHHHHHHHHHHHHHHHH-TTT--HHHHHHHTT--HHHHHTT-SSHHHHHHHHHHHHHHHHS-------TTS-HHHHHHHHHHHHHHHHHSHHHHHHHHHHHHHTTT-HHHHHHHIIIIIHHHHHHHHHHHHHHHHHTSS-S--HHHHHHHHHHHHHHHHH-TTTTTT-PPTTHHHHHHHHHHHHTT---S---------------------------------------------PPPP----